Protein AF-0000000067926958 (afdb_homodimer)

Organism: Mesorhizobium plurifarium (NCBI:txid69974)

pLDDT: mean 95.82, std 4.29, range [75.5, 98.94]

Sequence (366 aa):
MAAKIILLNGVGSAGKSSIAKALQEMTAEPYLHVEMDAFLGMLPEALQENMPGFAYKTSWEDGKPSVTIEAGAVGRRAMQGMRHAIAAMARQGNNLVVDDVMLDGGMAQYLELLSDFAVFSVGVLAPLDVLEAREGARADRLPGLARWQFERVHKGVVYDLEVDTSALSPLECAERIQAKFHLMAAKIILLNGVGSAGKSSIAKALQEMTAEPYLHVEMDAFLGMLPEALQENMPGFAYKTSWEDGKPSVTIEAGAVGRRAMQGMRHAIAAMARQGNNLVVDDVMLDGGMAQYLELLSDFAVFSVGVLAPLDVLEAREGARADRLPGLARWQFERVHKGVVYDLEVDTSALSPLECAERIQAKFHL

Secondary structure (DSSP, 8-state):
-PPEEEEEE--TTSSHHHHHHHHHHH-SS-EEEEEHHHHHTTS-GGGSSSTTSEEEEEEEETTEEEEEEEE-HHHHHHHHHHHHHHHHHHHTT-EEEEEE---TTHHHHHHHHTTTSEEEEEEEE--HHHHHHHHHH-TTS-TTHHHHHHTTTTTT---SEEEETTTS-HHHHHHHHHHHHT-/-PPEEEEEE--TTSSHHHHHHHHHHH-SS-EE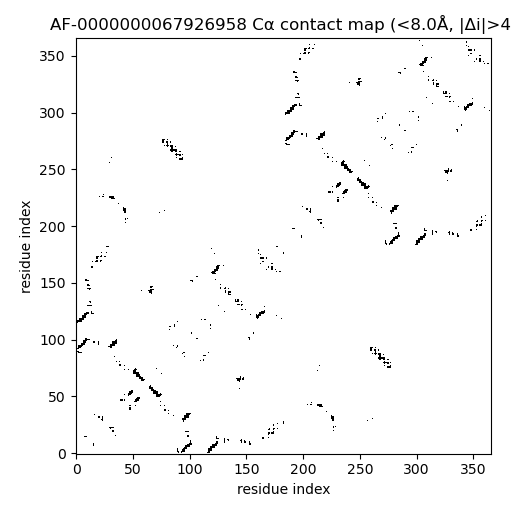EEEHHHHHTTS-GGGSSSTTSEEEEEEEETTEEEEEEEE-HHHHHHHHHHHHHHHHHHHTT-EEEEEE---TTHHHHHHHHTTTSEEEEEEEE--HHHHHHHHHH-TTS-TTHHHHHHTTTTTT---SEEEETTTS-HHHHHHHHHHHHT-

Solvent-accessible surface area (backbone atoms only — not comparable to full-atom values): 18984 Å² total; per-residue (Å²): 131,73,25,44,35,37,40,34,34,31,40,65,64,32,48,53,68,53,24,46,53,37,36,33,69,66,37,85,64,74,30,35,48,44,49,48,65,63,60,58,63,18,42,35,75,76,28,61,61,23,75,48,15,24,30,70,47,79,43,72,56,96,92,34,57,30,26,46,78,45,68,26,70,56,31,48,38,51,52,51,12,48,56,39,17,52,46,32,21,29,74,54,59,40,25,34,34,35,36,41,72,40,52,94,61,38,64,60,52,49,52,63,72,41,60,86,39,53,70,45,43,32,37,38,34,56,57,67,71,57,25,49,53,47,34,68,73,37,88,88,49,67,78,22,35,36,65,50,34,60,74,46,45,61,61,92,61,85,56,81,41,74,40,49,50,77,81,33,52,41,58,54,44,25,50,52,50,33,64,74,67,70,93,132,72,26,44,36,36,40,36,35,31,40,66,62,32,48,52,69,53,23,46,53,38,37,35,70,67,38,84,64,75,30,33,49,47,50,48,66,62,59,59,62,17,44,35,75,77,28,61,62,22,76,48,15,25,30,68,48,80,42,73,55,97,90,34,58,29,26,47,77,45,68,25,70,56,32,46,38,50,53,50,12,48,56,39,17,51,46,34,20,28,74,55,59,41,24,34,33,34,35,41,75,40,53,93,60,37,65,61,54,48,52,62,71,39,62,85,38,51,69,44,41,32,37,37,34,57,56,68,70,58,26,48,53,46,34,65,74,38,89,88,50,68,76,20,35,37,65,48,34,60,73,46,46,60,61,93,61,84,57,80,41,76,40,49,50,77,80,33,52,41,58,54,44,24,50,51,49,32,64,74,66,69,93

InterPro domains:
  IPR012853 Chloramphenicol phosphotransferase-like [PF07931] (3-180)
  IPR012853 Chloramphenicol phosphotransferase-like [PIRSF007531] (2-182)
  IPR027417 P-loop containing nucleoside triphosphate hydrolase [G3DSA:3.40.50.300] (1-181)
  IPR027417 P-loop containing nucleoside triphosphate hydrolase [SSF52540] (4-180)

Foldseek 3Di:
DFAEEEEEEEFPLLCLVVLQVLLCVPDPDHAAEAEPVVLLVVDPPVQSDDPCAKHWDWDDDPNFIAIDIDHHPVNVVSVVVSLVVVQVVRVVPHHYYYYDQDFDCRVVVSCVNNVVHHYFYEYRDEDLVSSQVSQVVDPPHDRNRRVNSVVTRCPPDDGLYYDYCVVDPSNRVNVVVCVSVVD/DFAEEEEEEEFPLLCLVVLQVLLCVPDPDHAAEAEPVVLLVVDPPVQSDDPPAKHWDWDDDPNFIAIDIDHHPVNVVSVVVSLVVVQVVRVVPHHYYYYDQDFDCRVVVSCVNNVVHHYFYEYRDEDLVSSQVSQVVDPPHDRNRRVNSVVTRCPPDDGLYYDYCVVDPSNRVNVVVCVSVVD

Structure (mmCIF, N/CA/C/O backbone):
data_AF-0000000067926958-model_v1
#
loop_
_entity.id
_entity.type
_entity.pdbx_description
1 polymer 'Chloramphenicol phosphotransferase family protein'
#
loop_
_atom_site.group_PDB
_atom_site.id
_atom_site.type_symbol
_atom_site.label_atom_id
_atom_site.label_alt_id
_atom_site.label_comp_id
_atom_site.label_asym_id
_atom_site.label_entity_id
_atom_site.label_seq_id
_atom_site.pdbx_PDB_ins_code
_atom_site.Cartn_x
_atom_site.Cartn_y
_atom_site.Cartn_z
_atom_site.occupancy
_atom_site.B_iso_or_equiv
_atom_site.auth_seq_id
_atom_site.auth_comp_id
_atom_site.auth_asym_id
_atom_site.auth_atom_id
_atom_site.pdbx_PDB_model_num
ATOM 1 N N . MET A 1 1 ? 18.922 0.833 16.469 1 75.88 1 MET A N 1
ATOM 2 C CA . MET A 1 1 ? 18.047 1.922 16.891 1 75.88 1 MET A CA 1
ATOM 3 C C . MET A 1 1 ? 16.625 1.693 16.406 1 75.88 1 MET A C 1
ATOM 5 O O . MET A 1 1 ? 16.406 0.996 15.414 1 75.88 1 MET A O 1
ATOM 9 N N . ALA A 1 2 ? 15.633 2.172 17.219 1 90.31 2 ALA A N 1
ATOM 10 C CA . ALA A 1 2 ? 14.234 2.014 16.844 1 90.31 2 ALA A CA 1
ATOM 11 C C . ALA A 1 2 ? 13.906 2.807 15.586 1 90.31 2 ALA A C 1
ATOM 13 O O . ALA A 1 2 ? 14.477 3.877 15.352 1 90.31 2 ALA A O 1
ATOM 14 N N . ALA A 1 3 ? 13.047 2.336 14.734 1 96.69 3 ALA A N 1
ATOM 15 C CA . ALA A 1 3 ? 12.625 3.01 13.508 1 96.69 3 ALA A CA 1
ATOM 16 C C . ALA A 1 3 ? 12.062 4.395 13.805 1 96.69 3 ALA A C 1
ATOM 18 O O . ALA A 1 3 ? 11.484 4.621 14.875 1 96.69 3 ALA A O 1
ATOM 19 N N . LYS A 1 4 ? 12.297 5.309 12.992 1 98.19 4 LYS A N 1
ATOM 20 C CA . LYS A 1 4 ? 11.703 6.641 13.039 1 98.19 4 LYS A CA 1
ATOM 21 C C . LYS A 1 4 ? 10.469 6.723 12.141 1 98.19 4 LYS A C 1
ATOM 23 O O . LYS A 1 4 ? 10.477 6.223 11.016 1 98.19 4 LYS A O 1
ATOM 28 N N . ILE A 1 5 ? 9.398 7.34 12.672 1 98.81 5 ILE A N 1
ATOM 29 C CA . ILE A 1 5 ? 8.156 7.465 11.93 1 98.81 5 ILE A CA 1
ATOM 30 C C . ILE A 1 5 ? 7.73 8.93 11.883 1 98.81 5 ILE A C 1
ATOM 32 O O . ILE A 1 5 ? 7.551 9.562 12.922 1 98.81 5 ILE A O 1
ATOM 36 N N . ILE A 1 6 ? 7.633 9.461 10.695 1 98.88 6 ILE A N 1
ATOM 37 C CA . ILE A 1 6 ? 7.109 10.812 10.484 1 98.88 6 ILE A CA 1
ATOM 38 C C . ILE A 1 6 ? 5.648 10.734 10.039 1 98.88 6 ILE A C 1
ATOM 40 O O . ILE A 1 6 ? 5.336 10.141 9.008 1 98.88 6 ILE A O 1
ATOM 44 N N . LEU A 1 7 ? 4.766 11.281 10.82 1 98.88 7 LEU A N 1
ATOM 45 C CA . LEU A 1 7 ? 3.35 11.359 10.477 1 98.88 7 LEU A CA 1
ATOM 46 C C . LEU A 1 7 ? 3.01 12.711 9.867 1 98.88 7 LEU A C 1
ATOM 48 O O . LEU A 1 7 ? 3.119 13.742 10.539 1 98.88 7 LEU A O 1
ATOM 52 N N . LEU A 1 8 ? 2.699 12.742 8.609 1 98.94 8 LEU A N 1
ATOM 53 C CA . LEU A 1 8 ? 2.195 13.938 7.941 1 98.94 8 LEU A CA 1
ATOM 54 C C . LEU A 1 8 ? 0.671 13.953 7.934 1 98.94 8 LEU A C 1
ATOM 56 O O . LEU A 1 8 ? 0.041 13.109 7.289 1 98.94 8 LEU A O 1
ATOM 60 N N . ASN A 1 9 ? 0.089 14.859 8.672 1 98.88 9 ASN A N 1
ATOM 61 C CA . ASN A 1 9 ? -1.36 15.016 8.727 1 98.88 9 ASN A CA 1
ATOM 62 C C . ASN A 1 9 ? -1.809 16.312 8.062 1 98.88 9 ASN A C 1
ATOM 64 O O . ASN A 1 9 ? -1.221 17.375 8.305 1 98.88 9 ASN A O 1
ATOM 68 N N . GLY A 1 10 ? -2.762 16.234 7.242 1 98.56 10 GLY A N 1
ATOM 69 C CA . GLY A 1 10 ? -3.295 17.406 6.566 1 98.56 10 GLY A CA 1
ATOM 70 C C . GLY A 1 10 ? -4.43 17.078 5.613 1 98.56 10 GLY A C 1
ATOM 71 O O . GLY A 1 10 ? -4.629 15.914 5.25 1 98.56 10 GLY A O 1
ATOM 72 N N . VAL A 1 11 ? -5.129 18.141 5.188 1 97.25 11 VAL A N 1
ATOM 73 C CA . VAL A 1 11 ? -6.246 18.047 4.25 1 97.25 11 VAL A CA 1
ATOM 74 C C . VAL A 1 11 ? -5.758 17.5 2.912 1 97.25 11 VAL A C 1
ATOM 76 O O . VAL A 1 11 ? -4.578 17.625 2.576 1 97.25 11 VAL A O 1
ATOM 79 N N . GLY A 1 12 ? -6.723 16.766 2.225 1 96.25 12 GLY A N 1
ATOM 80 C CA . GLY A 1 12 ? -6.402 16.391 0.854 1 96.25 12 GLY A CA 1
ATOM 81 C C . GLY A 1 12 ? -5.891 17.562 0.031 1 96.25 12 GLY A C 1
ATOM 82 O O . GLY A 1 12 ? -6.422 18.672 0.123 1 96.25 12 GLY A O 1
ATOM 83 N N . SER A 1 13 ? -4.777 17.297 -0.741 1 96.56 13 SER A N 1
ATOM 84 C CA . SER A 1 13 ? -4.176 18.297 -1.629 1 96.56 13 SER A CA 1
ATOM 85 C C . SER A 1 13 ? -3.312 19.281 -0.852 1 96.56 13 SER A C 1
ATOM 87 O O . SER A 1 13 ? -2.889 20.297 -1.394 1 96.56 13 SER A O 1
ATOM 89 N N . ALA A 1 14 ? -2.959 19 0.403 1 98.19 14 ALA A N 1
ATOM 90 C CA . ALA A 1 14 ? -2.18 19.906 1.24 1 98.19 14 ALA A CA 1
ATOM 91 C C . ALA A 1 14 ? -0.693 19.828 0.907 1 98.19 14 ALA A C 1
ATOM 93 O O . ALA A 1 14 ? 0.097 20.656 1.345 1 98.19 14 ALA A O 1
ATOM 94 N N . GLY A 1 15 ? -0.271 18.812 0.156 1 98.12 15 GLY A N 1
ATOM 95 C CA . GLY A 1 15 ? 1.124 18.703 -0.241 1 98.12 15 GLY A CA 1
ATOM 96 C C . GLY A 1 15 ? 1.875 17.625 0.52 1 98.12 15 GLY A C 1
ATOM 97 O O . GLY A 1 15 ? 3.105 17.562 0.473 1 98.12 15 GLY A O 1
ATOM 98 N N . LYS A 1 16 ? 1.219 16.75 1.218 1 98.69 16 LYS A N 1
ATOM 99 C CA . LYS A 1 16 ? 1.836 15.711 2.039 1 98.69 16 LYS A CA 1
ATOM 100 C C . LYS A 1 16 ? 2.711 14.789 1.193 1 98.69 16 LYS A C 1
ATOM 102 O O . LYS A 1 16 ? 3.861 14.523 1.544 1 98.69 16 LYS A O 1
ATOM 107 N N . SER A 1 17 ? 2.158 14.328 0.061 1 98.06 17 SER A N 1
ATOM 108 C CA . SER A 1 17 ? 2.9 13.398 -0.788 1 98.06 17 SER A CA 1
ATOM 109 C C . SER A 1 17 ? 4.164 14.047 -1.343 1 98.06 17 SER A C 1
ATOM 111 O O . SER A 1 17 ? 5.211 13.406 -1.424 1 98.06 17 SER A O 1
ATOM 113 N N . SER A 1 18 ? 4.062 15.336 -1.722 1 98.38 18 SER A N 1
ATOM 114 C CA . SER A 1 18 ? 5.227 16.047 -2.234 1 98.38 18 SER A CA 1
ATOM 115 C C . SER A 1 18 ? 6.301 16.203 -1.163 1 98.38 18 SER A C 1
ATOM 117 O O . SER A 1 18 ? 7.492 16.047 -1.443 1 98.38 18 SER A O 1
ATOM 119 N N . ILE A 1 19 ? 5.871 16.5 0.05 1 98.88 19 ILE A N 1
ATOM 120 C CA . ILE A 1 19 ? 6.812 16.609 1.158 1 98.88 19 ILE A CA 1
ATOM 121 C C . ILE A 1 19 ? 7.473 15.266 1.423 1 98.88 19 ILE A C 1
ATOM 123 O O . ILE A 1 19 ? 8.688 15.188 1.63 1 98.88 19 ILE A O 1
ATOM 127 N N . ALA A 1 20 ? 6.684 14.188 1.459 1 98.88 20 ALA A N 1
ATOM 128 C CA . ALA A 1 20 ? 7.207 12.844 1.692 1 98.88 20 ALA A CA 1
ATOM 129 C C . ALA A 1 20 ? 8.289 12.492 0.673 1 98.88 20 ALA A C 1
ATOM 131 O O . ALA A 1 20 ? 9.352 11.977 1.034 1 98.88 20 ALA A O 1
ATOM 132 N N . LYS A 1 21 ? 8.047 12.789 -0.578 1 98.44 21 LYS A N 1
ATOM 133 C CA . LYS A 1 21 ? 9.016 12.5 -1.635 1 98.44 21 LYS A CA 1
ATOM 134 C C . LYS A 1 21 ? 10.289 13.32 -1.446 1 98.44 21 LYS A C 1
ATOM 136 O O . LYS A 1 21 ? 11.398 12.805 -1.636 1 98.44 21 LYS A O 1
ATOM 141 N N . ALA A 1 22 ? 10.094 14.609 -1.116 1 98.69 22 ALA A N 1
ATOM 142 C CA . ALA A 1 22 ? 11.258 15.453 -0.851 1 98.69 22 ALA A CA 1
ATOM 143 C C . ALA A 1 22 ? 12.086 14.898 0.304 1 98.69 22 ALA A C 1
ATOM 145 O O . ALA A 1 22 ? 13.312 14.875 0.241 1 98.69 22 ALA A O 1
ATOM 146 N N . LEU A 1 23 ? 11.438 14.445 1.383 1 98.69 23 LEU A N 1
ATOM 147 C CA . LEU A 1 23 ? 12.133 13.844 2.518 1 98.69 23 LEU A CA 1
ATOM 148 C C . LEU A 1 23 ? 12.914 12.609 2.088 1 98.69 23 LEU A C 1
ATOM 150 O O . LEU A 1 23 ? 14.055 12.422 2.502 1 98.69 23 LEU A O 1
ATOM 154 N N . GLN A 1 24 ? 12.266 11.766 1.27 1 98.25 24 GLN A N 1
ATOM 155 C CA . GLN A 1 24 ? 12.922 10.562 0.778 1 98.25 24 GLN A CA 1
ATOM 156 C C . GLN A 1 24 ? 14.219 10.906 0.042 1 98.25 24 GLN A C 1
ATOM 158 O O . GLN A 1 24 ? 15.188 10.156 0.102 1 98.25 24 GLN A O 1
ATOM 163 N N . GLU A 1 25 ? 14.211 12.016 -0.618 1 96.81 25 GLU A N 1
ATOM 164 C CA . GLU A 1 25 ? 15.359 12.414 -1.424 1 96.81 25 GLU A CA 1
ATOM 165 C C . GLU A 1 25 ? 16.469 13.008 -0.553 1 96.81 25 GLU A C 1
ATOM 167 O O . GLU A 1 25 ? 17.656 12.875 -0.865 1 96.81 25 GLU A O 1
ATOM 172 N N . MET A 1 26 ? 16.078 13.594 0.481 1 95.56 26 MET A N 1
ATOM 173 C CA . MET A 1 26 ? 17.062 14.422 1.179 1 95.56 26 MET A CA 1
ATOM 174 C C . MET A 1 26 ? 17.609 13.695 2.402 1 95.56 26 MET A C 1
ATOM 176 O O . MET A 1 26 ? 18.688 14.031 2.891 1 95.56 26 MET A O 1
ATOM 180 N N . THR A 1 27 ? 16.922 12.789 2.969 1 94.5 27 THR A N 1
ATOM 181 C CA . THR A 1 27 ? 17.359 12.141 4.199 1 94.5 27 THR A CA 1
ATOM 182 C C . THR A 1 27 ? 18.5 11.156 3.922 1 94.5 27 THR A C 1
ATOM 184 O O . THR A 1 27 ? 18.531 10.516 2.865 1 94.5 27 THR A O 1
ATOM 187 N N . ALA A 1 28 ? 19.375 11.023 4.879 1 91.44 28 ALA A N 1
ATOM 188 C CA . ALA A 1 28 ? 20.516 10.125 4.734 1 91.44 28 ALA A CA 1
ATOM 189 C C . ALA A 1 28 ? 20.062 8.664 4.77 1 91.44 28 ALA A C 1
ATOM 191 O O . ALA A 1 28 ? 20.547 7.84 3.996 1 91.44 28 ALA A O 1
ATOM 192 N N . GLU A 1 29 ? 19.203 8.375 5.695 1 96.12 29 GLU A N 1
ATOM 193 C CA . GLU A 1 29 ? 18.641 7.031 5.77 1 96.12 29 GLU A CA 1
ATOM 194 C C . GLU A 1 29 ? 17.359 6.938 4.938 1 96.12 29 GLU A C 1
ATOM 196 O O . GLU A 1 29 ? 16.609 7.914 4.812 1 96.12 29 GLU A O 1
ATOM 201 N N . PRO A 1 30 ? 17.078 5.75 4.41 1 97.56 30 PRO A N 1
ATOM 202 C CA . PRO A 1 30 ? 15.875 5.602 3.592 1 97.56 30 PRO A CA 1
ATOM 203 C C . PRO A 1 30 ? 14.602 5.594 4.426 1 97.56 30 PRO A C 1
ATOM 205 O O . PRO A 1 30 ? 14.578 5.031 5.527 1 97.56 30 PRO A O 1
ATOM 208 N N . TYR A 1 31 ? 13.609 6.234 3.947 1 98.69 31 TYR A N 1
ATOM 209 C CA . TYR A 1 31 ? 12.25 6.199 4.48 1 98.69 31 TYR A CA 1
ATOM 210 C C . TYR A 1 31 ? 11.273 5.617 3.465 1 98.69 31 TYR A C 1
ATOM 212 O O . TYR A 1 31 ? 11.297 5.988 2.289 1 98.69 31 TYR A O 1
ATOM 220 N N . LEU A 1 32 ? 10.461 4.617 3.889 1 98.88 32 LEU A N 1
ATOM 221 C CA . LEU A 1 32 ? 9.344 4.199 3.051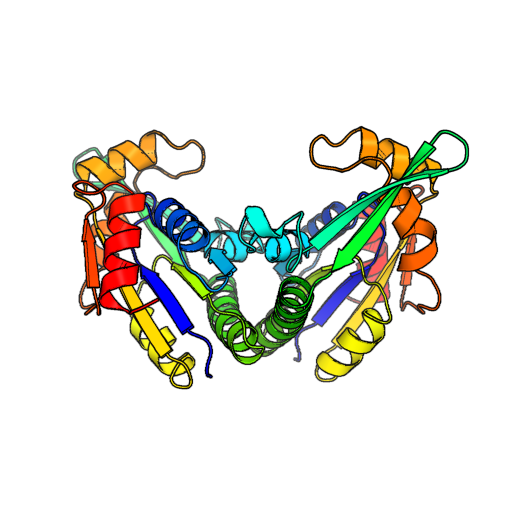 1 98.88 32 LEU A CA 1
ATOM 222 C C . LEU A 1 32 ? 8.195 5.199 3.141 1 98.88 32 LEU A C 1
ATOM 224 O O . LEU A 1 32 ? 7.867 5.68 4.23 1 98.88 32 LEU A O 1
ATOM 228 N N . HIS A 1 33 ? 7.656 5.582 2.002 1 98.88 33 HIS A N 1
ATOM 229 C CA . HIS A 1 33 ? 6.488 6.457 1.956 1 98.88 33 HIS A CA 1
ATOM 230 C C . HIS A 1 33 ? 5.195 5.652 1.988 1 98.88 33 HIS A C 1
ATOM 232 O O . HIS A 1 33 ? 4.863 4.965 1.02 1 98.88 33 HIS A O 1
ATOM 238 N N . VAL A 1 34 ? 4.465 5.715 3.076 1 98.88 34 VAL A N 1
ATOM 239 C CA . VAL A 1 34 ? 3.188 5.027 3.242 1 98.88 34 VAL A CA 1
ATOM 240 C C . VAL A 1 34 ? 2.039 6.012 3.035 1 98.88 34 VAL A C 1
ATOM 242 O O . VAL A 1 34 ? 1.868 6.949 3.818 1 98.88 34 VAL A O 1
ATOM 245 N N . GLU A 1 35 ? 1.276 5.773 2.006 1 98.25 35 GLU A N 1
ATOM 246 C CA . GLU A 1 35 ? 0.161 6.652 1.668 1 98.25 35 GLU A CA 1
ATOM 247 C C . GLU A 1 35 ? -1.168 6.059 2.121 1 98.25 35 GLU A C 1
ATOM 249 O O . GLU A 1 35 ? -1.501 4.926 1.765 1 98.25 35 GLU A O 1
ATOM 254 N N . MET A 1 36 ? -1.937 6.816 2.85 1 97.38 36 MET A N 1
ATOM 255 C CA . MET A 1 36 ? -3.279 6.383 3.225 1 97.38 36 MET A CA 1
ATOM 256 C C . MET A 1 36 ? -4.074 5.945 1.997 1 97.38 36 MET A C 1
ATOM 258 O O . MET A 1 36 ? -4.762 4.926 2.029 1 97.38 36 MET A O 1
ATOM 262 N N . ASP A 1 37 ? -3.943 6.66 0.876 1 95.06 37 ASP A N 1
ATOM 263 C CA . ASP A 1 37 ? -4.711 6.391 -0.337 1 95.06 37 ASP A CA 1
ATOM 264 C C . ASP A 1 37 ? -4.387 5.004 -0.892 1 95.06 37 ASP A C 1
ATOM 266 O O . ASP A 1 37 ? -5.242 4.359 -1.498 1 95.06 37 ASP A O 1
ATOM 270 N N . ALA A 1 38 ? -3.141 4.574 -0.703 1 96.69 38 ALA A N 1
ATOM 271 C CA . ALA A 1 38 ? -2.773 3.232 -1.153 1 96.69 38 ALA A CA 1
ATOM 272 C C . ALA A 1 38 ? -3.57 2.166 -0.408 1 96.69 38 ALA A C 1
ATOM 274 O O . ALA A 1 38 ? -3.951 1.147 -0.989 1 96.69 38 ALA A O 1
ATOM 275 N N . PHE A 1 39 ? -3.82 2.367 0.871 1 97.69 39 PHE A N 1
ATOM 276 C CA . PHE A 1 39 ? -4.574 1.4 1.661 1 97.69 39 PHE A CA 1
ATOM 277 C C . PHE A 1 39 ? -6.062 1.49 1.352 1 97.69 39 PHE A C 1
ATOM 279 O O . PHE A 1 39 ? -6.758 0.473 1.318 1 97.69 39 PHE A O 1
ATOM 286 N N . LEU A 1 40 ? -6.57 2.725 1.121 1 96 40 LEU A N 1
ATOM 287 C CA . LEU A 1 40 ? -7.945 2.863 0.654 1 96 40 LEU A CA 1
ATOM 288 C C . LEU A 1 40 ? -8.148 2.123 -0.663 1 96 40 LEU A C 1
ATOM 290 O O . LEU A 1 40 ? -9.195 1.506 -0.877 1 96 40 LEU A O 1
ATOM 294 N N . GLY A 1 41 ? -7.125 2.184 -1.449 1 96.44 41 GLY A N 1
ATOM 295 C CA . GLY A 1 41 ? -7.188 1.55 -2.758 1 96.44 41 GLY A CA 1
ATOM 296 C C . GLY A 1 41 ? -7.258 0.036 -2.684 1 96.44 41 GLY A C 1
ATOM 297 O O . GLY A 1 41 ? -7.574 -0.624 -3.676 1 96.44 41 GLY A O 1
ATOM 298 N N . MET A 1 42 ? -6.988 -0.524 -1.527 1 98.56 42 MET A N 1
ATOM 299 C CA . MET A 1 42 ? -7.035 -1.976 -1.372 1 98.56 42 MET A CA 1
ATOM 300 C C . MET A 1 42 ? -8.477 -2.467 -1.304 1 98.56 42 MET A C 1
ATOM 302 O O . MET A 1 42 ? -8.742 -3.654 -1.497 1 98.56 42 MET A O 1
ATOM 306 N N . LEU A 1 43 ? -9.422 -1.593 -0.962 1 98.38 43 LEU A N 1
ATOM 307 C CA . LEU A 1 43 ? -10.828 -1.965 -0.841 1 98.38 43 LEU A CA 1
ATOM 308 C C . LEU A 1 43 ? -11.414 -2.328 -2.201 1 98.38 43 LEU A C 1
ATOM 310 O O . LEU A 1 43 ? -11.023 -1.754 -3.223 1 98.38 43 LEU A O 1
ATOM 314 N N . PRO A 1 44 ? -12.375 -3.312 -2.166 1 98.06 44 PRO A N 1
ATOM 315 C CA . PRO A 1 44 ? -13.141 -3.484 -3.4 1 98.06 44 PRO A CA 1
ATOM 316 C C . PRO A 1 44 ? -13.727 -2.172 -3.922 1 98.06 44 PRO A C 1
ATOM 318 O O . PRO A 1 44 ? -14.133 -1.318 -3.133 1 98.06 44 PRO A O 1
ATOM 321 N N . GLU A 1 45 ? -13.734 -2.08 -5.227 1 96 45 GLU A N 1
ATOM 322 C CA . GLU A 1 45 ? -14.227 -0.862 -5.867 1 96 45 GLU A CA 1
ATOM 323 C C . GLU A 1 45 ? -15.594 -0.472 -5.332 1 96 45 GLU A C 1
ATOM 325 O O . GLU A 1 45 ? -15.844 0.7 -5.043 1 96 45 GLU A O 1
ATOM 330 N N . ALA A 1 46 ? -16.469 -1.412 -5.117 1 95.12 46 ALA A N 1
ATOM 331 C CA . ALA A 1 46 ? -17.844 -1.17 -4.688 1 95.12 46 ALA A CA 1
ATOM 332 C C . ALA A 1 46 ? -17.875 -0.558 -3.289 1 95.12 46 ALA A C 1
ATOM 334 O O . ALA A 1 46 ? -18.859 0.068 -2.902 1 95.12 46 ALA A O 1
ATOM 335 N N . LEU A 1 47 ? -16.781 -0.707 -2.562 1 97 47 LEU A N 1
ATOM 336 C CA . LEU A 1 47 ? -16.781 -0.271 -1.172 1 97 47 LEU A CA 1
ATOM 337 C C . LEU A 1 47 ? -16.016 1.042 -1.019 1 97 47 LEU A C 1
ATOM 339 O O . LEU A 1 47 ? -15.93 1.589 0.083 1 97 47 LEU A O 1
ATOM 343 N N . GLN A 1 48 ? -15.531 1.554 -2.121 1 93.31 48 GLN A N 1
ATOM 344 C CA . GLN A 1 48 ? -14.781 2.805 -2.072 1 93.31 48 GLN A CA 1
ATOM 345 C C . GLN A 1 48 ? -15.719 3.998 -1.89 1 93.31 48 GLN A C 1
ATOM 347 O O . GLN A 1 48 ? -15.312 5.031 -1.347 1 93.31 48 GLN A O 1
ATOM 352 N N . GLU A 1 49 ? -16.969 3.781 -2.258 1 91.69 49 GLU A N 1
ATOM 353 C CA . GLU A 1 49 ? -17.859 4.934 -2.242 1 91.69 49 GLU A CA 1
ATOM 354 C C . GLU A 1 49 ? -19.219 4.57 -1.66 1 91.69 49 GLU A C 1
ATOM 356 O O . GLU A 1 49 ? -20.188 5.309 -1.825 1 91.69 49 GLU A O 1
ATOM 361 N N . ASN A 1 50 ? -19.219 3.369 -1.054 1 93.44 50 ASN A N 1
ATOM 362 C CA . ASN A 1 50 ? -20.469 2.887 -0.48 1 93.44 50 ASN A CA 1
ATOM 363 C C . ASN A 1 50 ? -20.234 2.129 0.824 1 93.44 50 ASN A C 1
ATOM 365 O O . ASN A 1 50 ? -19.156 1.593 1.047 1 93.44 50 ASN A O 1
ATOM 369 N N . MET A 1 51 ? -21.234 2.205 1.661 1 95 51 MET A N 1
ATOM 370 C CA . MET A 1 51 ? -21.203 1.412 2.887 1 95 51 MET A CA 1
ATOM 371 C C . MET A 1 51 ? -21.188 -0.079 2.572 1 95 51 MET A C 1
ATOM 373 O O . MET A 1 51 ? -21.797 -0.519 1.596 1 95 51 MET A O 1
ATOM 377 N N . PRO A 1 52 ? -20.484 -0.908 3.271 1 97.31 52 PRO A N 1
ATOM 378 C CA . PRO A 1 52 ? -19.891 -0.592 4.57 1 97.31 52 PRO A CA 1
ATOM 379 C C . PRO A 1 52 ? -18.453 -0.083 4.457 1 97.31 52 PRO A C 1
ATOM 381 O O . PRO A 1 52 ? -17.734 -0.007 5.457 1 97.31 52 PRO A O 1
ATOM 384 N N . GLY A 1 53 ? -17.938 0.235 3.242 1 97.44 53 GLY A N 1
ATOM 385 C CA . GLY A 1 53 ? -16.641 0.869 3.059 1 97.44 53 GLY A CA 1
ATOM 386 C C . GLY A 1 53 ? -16.656 2.348 3.4 1 97.44 53 GLY A C 1
ATOM 387 O O . GLY A 1 53 ? -16.781 2.719 4.57 1 97.44 53 GLY A O 1
ATOM 388 N N . PHE A 1 54 ? -16.594 3.211 2.453 1 95.94 54 PHE A N 1
ATOM 389 C CA . PHE A 1 54 ? -16.656 4.656 2.643 1 95.94 54 PHE A CA 1
ATOM 390 C C . PHE A 1 54 ? -17.828 5.258 1.864 1 95.94 54 PHE A C 1
ATOM 392 O O . PHE A 1 54 ? -18.062 4.879 0.717 1 95.94 54 PHE A O 1
ATOM 399 N N . ALA A 1 55 ? -18.516 6.121 2.514 1 95.06 55 ALA A N 1
ATOM 400 C CA . ALA A 1 55 ? -19.625 6.824 1.862 1 95.06 55 ALA A CA 1
ATOM 401 C C . ALA A 1 55 ? -19.375 8.328 1.827 1 95.06 55 ALA A C 1
ATOM 403 O O . ALA A 1 55 ? -18.828 8.891 2.781 1 95.06 55 ALA A O 1
ATOM 404 N N . TYR A 1 56 ? -19.703 8.867 0.682 1 92.12 56 TYR A N 1
ATOM 405 C CA . TYR A 1 56 ? -19.547 10.297 0.46 1 92.12 56 TYR A CA 1
ATOM 406 C C . TYR A 1 56 ? -20.906 10.969 0.248 1 92.12 56 TYR A C 1
ATOM 408 O O . TYR A 1 56 ? -21.766 10.438 -0.456 1 92.12 56 TYR A O 1
ATOM 416 N N . LYS A 1 57 ? -21.188 12 0.935 1 91.94 57 LYS A N 1
ATOM 417 C CA . LYS A 1 57 ? -22.406 12.797 0.761 1 91.94 57 LYS A CA 1
ATOM 418 C C . LYS A 1 57 ? -22.062 14.242 0.415 1 91.94 57 LYS A C 1
ATOM 420 O O . LYS A 1 57 ? -21.328 14.906 1.143 1 91.94 57 LYS A O 1
ATOM 425 N N . THR A 1 58 ? -22.562 14.594 -0.752 1 90.38 58 THR A N 1
ATOM 426 C CA . THR A 1 58 ? -22.328 15.961 -1.192 1 90.38 58 THR A CA 1
ATOM 427 C C . THR A 1 58 ? -23.438 16.891 -0.693 1 90.38 58 THR A C 1
ATOM 429 O O . THR A 1 58 ? -24.625 16.547 -0.787 1 90.38 58 THR A O 1
ATOM 432 N N . SER A 1 59 ? -23.078 17.891 -0.111 1 89.12 59 SER A N 1
ATOM 433 C CA . SER A 1 59 ? -23.969 18.984 0.262 1 89.12 59 SER A CA 1
ATOM 434 C C . SER A 1 59 ? -23.438 20.312 -0.243 1 89.12 59 SER A C 1
ATOM 436 O O . SER A 1 59 ? -22.359 20.375 -0.838 1 89.12 59 SER A O 1
ATOM 438 N N . TRP A 1 60 ? -24.312 21.266 -0.242 1 86.56 60 TRP A N 1
ATOM 439 C CA . TRP A 1 60 ? -23.922 22.594 -0.705 1 86.56 60 TRP A CA 1
ATOM 440 C C . TRP A 1 60 ? -23.984 23.609 0.432 1 86.56 60 TRP A C 1
ATOM 442 O O . TRP A 1 60 ? -24.938 23.609 1.213 1 86.56 60 TRP A O 1
ATOM 452 N N . GLU A 1 61 ? -22.922 24.203 0.683 1 77.69 61 GLU A N 1
ATOM 453 C CA . GLU A 1 61 ? -22.812 25.281 1.665 1 77.69 61 GLU A CA 1
ATOM 454 C C . GLU A 1 61 ? -22.281 26.562 1.026 1 77.69 61 GLU A C 1
ATOM 456 O O . GLU A 1 61 ? -21.188 26.578 0.465 1 77.69 61 GLU A O 1
ATOM 461 N N . ASP A 1 62 ? -23.094 27.703 1.153 1 80.62 62 ASP A N 1
ATOM 462 C CA . ASP A 1 62 ? -22.734 29 0.611 1 80.62 62 ASP A CA 1
ATOM 463 C C . ASP A 1 62 ? -22.406 28.906 -0.876 1 80.62 62 ASP A C 1
ATOM 465 O O . ASP A 1 62 ? -21.391 29.438 -1.327 1 80.62 62 ASP A O 1
ATOM 469 N N . GLY A 1 63 ? -23.078 28.094 -1.655 1 81.94 63 GLY A N 1
ATOM 470 C CA . GLY A 1 63 ? -22.953 27.969 -3.1 1 81.94 63 GLY A CA 1
ATOM 471 C C . GLY A 1 63 ? -21.812 27.078 -3.529 1 81.94 63 GLY A C 1
ATOM 472 O O . GLY A 1 63 ? -21.531 26.953 -4.723 1 81.94 63 GLY A O 1
ATOM 473 N N . LYS A 1 64 ? -21.125 26.562 -2.525 1 85.19 64 LYS A N 1
ATOM 474 C CA . LYS A 1 64 ? -20.031 25.672 -2.84 1 85.19 64 LYS A CA 1
ATOM 475 C C . LYS A 1 64 ? -20.297 24.25 -2.328 1 85.19 64 LYS A C 1
ATOM 477 O O . LYS A 1 64 ? -21 24.078 -1.326 1 85.19 64 LYS A O 1
ATOM 482 N N . PRO A 1 65 ? -19.766 23.297 -3.061 1 87.75 65 PRO A N 1
ATOM 483 C CA . PRO A 1 65 ? -19.984 21.938 -2.598 1 87.75 65 PRO A CA 1
ATOM 484 C C . PRO A 1 65 ? -19.156 21.594 -1.358 1 87.75 65 PRO A C 1
ATOM 486 O O . PRO A 1 65 ? -18.031 22.094 -1.204 1 87.75 65 PRO A O 1
ATOM 489 N N . SER A 1 66 ? -19.734 20.875 -0.481 1 88.25 66 SER A N 1
ATOM 490 C CA . SER A 1 66 ? -19.094 20.234 0.666 1 88.25 66 SER A CA 1
ATOM 491 C C . SER A 1 66 ? -19.391 18.75 0.72 1 88.25 66 SER A C 1
ATOM 493 O O . SER A 1 66 ? -20.547 18.344 0.686 1 88.25 66 SER A O 1
ATOM 495 N N . VAL A 1 67 ? -18.312 17.969 0.771 1 91.25 67 VAL A N 1
ATOM 496 C CA . VAL A 1 67 ? -18.5 16.516 0.712 1 91.25 67 VAL A CA 1
ATOM 497 C C . VAL A 1 67 ? -18.078 15.891 2.037 1 91.25 67 VAL A C 1
ATOM 499 O O . VAL A 1 67 ? -16.938 16.016 2.451 1 91.25 67 VAL A O 1
ATOM 502 N N . THR A 1 68 ? -18.984 15.297 2.678 1 91.62 68 THR A N 1
ATOM 503 C CA . THR A 1 68 ? -18.703 14.57 3.908 1 91.62 68 THR A CA 1
ATOM 504 C C . THR A 1 68 ? -18.344 13.117 3.607 1 91.62 68 THR A C 1
ATOM 506 O O . THR A 1 68 ? -18.891 12.508 2.691 1 91.62 68 THR A O 1
ATOM 509 N N . ILE A 1 69 ? -17.406 12.625 4.387 1 92.19 69 ILE A N 1
ATOM 510 C CA . ILE A 1 69 ? -17.031 11.219 4.262 1 92.19 69 ILE A CA 1
ATOM 511 C C . ILE A 1 69 ? -17.406 10.469 5.535 1 92.19 69 ILE A C 1
ATOM 513 O O . ILE A 1 69 ? -17.156 10.953 6.645 1 92.19 69 ILE A O 1
ATOM 517 N N . GLU A 1 70 ? -18 9.391 5.359 1 93.25 70 GLU A N 1
ATOM 518 C CA . GLU A 1 70 ? -18.312 8.484 6.461 1 93.25 70 GLU A CA 1
ATOM 519 C C . GLU A 1 70 ? -17.703 7.102 6.223 1 93.25 70 GLU A C 1
ATOM 521 O O . GLU A 1 70 ? -17.859 6.535 5.137 1 93.25 70 GLU A O 1
ATOM 526 N N . ALA A 1 71 ? -17.016 6.617 7.199 1 95.31 71 ALA A N 1
ATOM 527 C CA . ALA A 1 71 ? -16.453 5.27 7.125 1 95.31 71 ALA A CA 1
ATOM 528 C C . ALA A 1 71 ? -17.391 4.246 7.746 1 95.31 71 ALA A C 1
ATOM 530 O O . ALA A 1 71 ? -17.812 4.402 8.898 1 95.31 71 ALA A O 1
ATOM 531 N N . GLY A 1 72 ? -17.75 3.225 6.969 1 97.25 72 GLY A N 1
ATOM 532 C CA . GLY A 1 72 ? -18.469 2.084 7.523 1 97.25 72 GLY A CA 1
ATOM 533 C C . GLY A 1 72 ? -17.547 1.101 8.234 1 97.25 72 GLY A C 1
ATOM 534 O O . GLY A 1 72 ? -16.359 1.359 8.391 1 97.25 72 GLY A O 1
ATOM 535 N N . ALA A 1 73 ? -18.109 0.019 8.695 1 97.5 73 ALA A N 1
ATOM 536 C CA . ALA A 1 73 ? -17.391 -0.953 9.508 1 97.5 73 ALA A CA 1
ATOM 537 C C . ALA A 1 73 ? -16.188 -1.507 8.75 1 97.5 73 ALA A C 1
ATOM 539 O O . ALA A 1 73 ? -15.102 -1.661 9.312 1 97.5 73 ALA A O 1
ATOM 540 N N . VAL A 1 74 ? -16.344 -1.8 7.434 1 97.94 74 VAL A N 1
ATOM 541 C CA . VAL A 1 74 ? -15.258 -2.359 6.625 1 97.94 74 VAL A CA 1
ATOM 542 C C . VAL A 1 74 ? -14.18 -1.307 6.406 1 97.94 74 VAL A C 1
ATOM 544 O O . VAL A 1 74 ? -12.984 -1.609 6.484 1 97.94 74 VAL A O 1
ATOM 547 N N . GLY A 1 75 ? -14.625 -0.068 6.145 1 97.69 75 GLY A N 1
ATOM 548 C CA . GLY A 1 75 ? -13.68 1.026 6 1 97.69 75 GLY A CA 1
ATOM 549 C C . GLY A 1 75 ? -12.852 1.268 7.25 1 97.69 75 GLY A C 1
ATOM 550 O O . GLY A 1 75 ? -11.633 1.408 7.176 1 97.69 75 GLY A O 1
ATOM 551 N N . ARG A 1 76 ? -13.508 1.271 8.383 1 96.88 76 ARG A N 1
ATOM 552 C CA . ARG A 1 76 ? -12.82 1.486 9.648 1 96.88 76 ARG A CA 1
ATOM 553 C C . ARG A 1 76 ? -11.82 0.368 9.93 1 96.88 76 ARG A C 1
ATOM 555 O O . ARG A 1 76 ? -10.711 0.623 10.398 1 96.88 76 ARG A O 1
ATOM 562 N N . ARG A 1 77 ? -12.227 -0.791 9.656 1 97.69 77 ARG A N 1
ATOM 563 C CA . ARG A 1 77 ? -11.352 -1.941 9.852 1 97.69 77 ARG A CA 1
ATOM 564 C C . ARG A 1 77 ? -10.125 -1.859 8.945 1 97.69 77 ARG A C 1
ATOM 566 O O . ARG A 1 77 ? -9.016 -2.184 9.367 1 97.69 77 ARG A O 1
ATOM 573 N N . ALA A 1 78 ? -10.328 -1.453 7.707 1 98.12 78 ALA A N 1
ATOM 574 C CA . ALA A 1 78 ? -9.219 -1.285 6.77 1 98.12 78 ALA A CA 1
ATOM 575 C C . ALA A 1 78 ? -8.234 -0.235 7.27 1 98.12 78 ALA A C 1
ATOM 577 O O . ALA A 1 78 ? -7.016 -0.447 7.227 1 98.12 78 ALA A O 1
ATOM 578 N N . MET A 1 79 ? -8.766 0.869 7.824 1 97.19 79 MET A N 1
ATOM 579 C CA . MET A 1 79 ? -7.898 1.935 8.32 1 97.19 79 MET A CA 1
ATOM 580 C C . MET A 1 79 ? -7.168 1.496 9.586 1 97.19 79 MET A C 1
ATOM 582 O O . MET A 1 79 ? -6.008 1.857 9.797 1 97.19 79 MET A O 1
ATOM 586 N N . GLN A 1 80 ? -7.855 0.736 10.414 1 97.5 80 GLN A N 1
ATOM 587 C CA . GLN A 1 80 ? -7.172 0.14 11.555 1 97.5 80 GLN A CA 1
ATOM 588 C C . GLN A 1 80 ? -6.062 -0.803 11.102 1 97.5 80 GLN A C 1
ATOM 590 O O . GLN A 1 80 ? -4.977 -0.819 11.688 1 97.5 80 GLN A O 1
ATOM 595 N N . GLY A 1 81 ? -6.375 -1.584 10.078 1 98.56 81 GLY A N 1
ATOM 596 C CA . GLY A 1 81 ? -5.355 -2.426 9.469 1 98.56 81 GLY A CA 1
ATOM 597 C C . GLY A 1 81 ? -4.141 -1.648 9.008 1 98.56 81 GLY A C 1
ATOM 598 O O . GLY A 1 81 ? -3.004 -2.076 9.227 1 98.56 81 GLY A O 1
ATOM 599 N N . MET A 1 82 ? -4.367 -0.492 8.406 1 98.69 82 MET A N 1
ATOM 600 C CA . MET A 1 82 ? -3.268 0.352 7.949 1 98.69 82 MET A CA 1
ATOM 601 C C . MET A 1 82 ? -2.371 0.754 9.117 1 98.69 82 MET A C 1
ATOM 603 O O . MET A 1 82 ? -1.146 0.636 9.031 1 98.69 82 MET A O 1
ATOM 607 N N . ARG A 1 83 ? -2.967 1.202 10.188 1 98.44 83 ARG A N 1
ATOM 608 C CA . ARG A 1 83 ? -2.18 1.672 11.32 1 98.44 83 ARG A CA 1
ATOM 609 C C . ARG A 1 83 ? -1.342 0.542 11.914 1 98.44 83 ARG A C 1
ATOM 611 O O . ARG A 1 83 ? -0.171 0.738 12.242 1 98.44 83 ARG A O 1
ATOM 618 N N . HIS A 1 84 ? -1.927 -0.606 11.984 1 9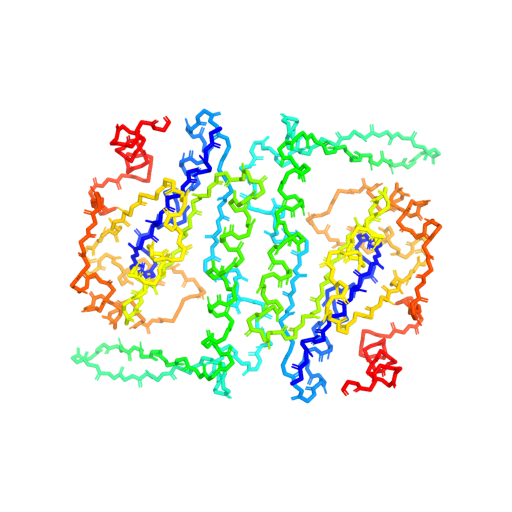8.81 84 HIS A N 1
ATOM 619 C CA . HIS A 1 84 ? -1.186 -1.749 12.508 1 98.81 84 HIS A CA 1
ATOM 620 C C . HIS A 1 84 ? -0.123 -2.215 11.523 1 98.81 84 HIS A C 1
ATOM 622 O O . HIS A 1 84 ? 0.939 -2.695 11.922 1 98.81 84 HIS A O 1
ATOM 628 N N . ALA A 1 85 ? -0.402 -2.119 10.219 1 98.88 85 ALA A N 1
ATOM 629 C CA . ALA A 1 85 ? 0.604 -2.414 9.203 1 98.88 85 ALA A CA 1
ATOM 630 C C . ALA A 1 85 ? 1.816 -1.499 9.352 1 98.88 85 ALA A C 1
ATOM 632 O O . ALA A 1 85 ? 2.959 -1.95 9.234 1 98.88 85 ALA A O 1
ATOM 633 N N . ILE A 1 86 ? 1.555 -0.219 9.602 1 98.88 86 ILE A N 1
ATOM 634 C CA . ILE A 1 86 ? 2.613 0.764 9.797 1 98.88 86 ILE A CA 1
ATOM 635 C C . ILE A 1 86 ? 3.496 0.346 10.969 1 98.88 86 ILE A C 1
ATOM 637 O O . ILE A 1 86 ? 4.723 0.331 10.859 1 98.88 86 ILE A O 1
ATOM 641 N N . ALA A 1 87 ? 2.875 -0.06 12.062 1 98.88 87 ALA A N 1
ATOM 642 C CA . ALA A 1 87 ? 3.627 -0.526 13.219 1 98.88 87 ALA A CA 1
ATOM 643 C C . ALA A 1 87 ? 4.445 -1.769 12.883 1 98.88 87 ALA A C 1
ATOM 645 O O . ALA A 1 87 ? 5.598 -1.894 13.305 1 98.88 87 ALA A O 1
ATOM 646 N N . ALA A 1 88 ? 3.859 -2.682 12.156 1 98.75 88 ALA A N 1
ATOM 647 C CA . ALA A 1 88 ? 4.535 -3.922 11.789 1 98.75 88 ALA A CA 1
ATOM 648 C C . ALA A 1 88 ? 5.75 -3.643 10.906 1 98.75 88 ALA A C 1
ATOM 650 O O . ALA A 1 88 ? 6.812 -4.242 11.086 1 98.75 88 ALA A O 1
ATOM 651 N N . MET A 1 89 ? 5.605 -2.725 9.961 1 98.81 89 MET A N 1
ATOM 652 C CA . MET A 1 89 ? 6.715 -2.346 9.086 1 98.81 89 MET A CA 1
ATOM 653 C C . MET A 1 89 ? 7.844 -1.71 9.891 1 98.81 89 MET A C 1
ATOM 655 O O . MET A 1 89 ? 9.016 -2.021 9.68 1 98.81 89 MET A O 1
ATOM 659 N N . ALA A 1 90 ? 7.469 -0.862 10.797 1 98.81 90 ALA A N 1
ATOM 660 C CA . ALA A 1 90 ? 8.469 -0.209 11.641 1 98.81 90 ALA A CA 1
ATOM 661 C C . ALA A 1 90 ? 9.211 -1.229 12.5 1 98.81 90 ALA A C 1
ATOM 663 O O . ALA A 1 90 ? 10.422 -1.111 12.711 1 98.81 90 ALA A O 1
ATOM 664 N N . ARG A 1 91 ? 8.523 -2.236 13.008 1 98.38 91 ARG A N 1
ATOM 665 C CA . ARG A 1 91 ? 9.125 -3.266 13.852 1 98.38 91 ARG A CA 1
ATOM 666 C C . ARG A 1 91 ? 10.164 -4.066 13.078 1 98.38 91 ARG A C 1
ATOM 668 O O . ARG A 1 91 ? 11.047 -4.688 13.672 1 98.38 91 ARG A O 1
ATOM 675 N N . GLN A 1 92 ? 10.016 -4.082 11.766 1 98.12 92 GLN A N 1
ATOM 676 C CA . GLN A 1 92 ? 11 -4.773 10.938 1 98.12 92 GLN A CA 1
ATOM 677 C C . GLN A 1 92 ? 12.18 -3.865 10.617 1 98.12 92 GLN A C 1
ATOM 679 O O . GLN A 1 92 ? 13.039 -4.219 9.812 1 98.12 92 GLN A O 1
ATOM 684 N N . GLY A 1 93 ? 12.164 -2.625 11.133 1 98 93 GLY A N 1
ATOM 685 C CA . GLY A 1 93 ? 13.328 -1.752 11.031 1 98 93 GLY A CA 1
ATOM 686 C C . GLY A 1 93 ? 13.195 -0.716 9.93 1 98 93 GLY A C 1
ATOM 687 O O . GLY A 1 93 ? 14.18 -0.065 9.562 1 98 93 GLY A O 1
ATOM 688 N N . ASN A 1 94 ? 12.039 -0.527 9.344 1 98.69 94 ASN A N 1
ATOM 689 C CA . ASN A 1 94 ? 11.836 0.468 8.297 1 98.69 94 ASN A CA 1
ATOM 690 C C . ASN A 1 94 ? 11.5 1.837 8.883 1 98.69 94 ASN A C 1
ATOM 692 O O . ASN A 1 94 ? 10.57 1.964 9.68 1 98.69 94 ASN A O 1
ATOM 696 N N . ASN A 1 95 ? 12.273 2.871 8.508 1 98.81 95 ASN A N 1
ATOM 697 C CA . ASN A 1 95 ? 11.797 4.234 8.719 1 98.81 95 ASN A CA 1
ATOM 698 C C . ASN A 1 95 ? 10.633 4.574 7.793 1 98.81 95 ASN A C 1
ATOM 700 O O . ASN A 1 95 ? 10.625 4.18 6.625 1 98.81 95 ASN A O 1
ATOM 704 N N . LEU A 1 96 ? 9.664 5.312 8.352 1 98.88 96 LEU A N 1
ATOM 705 C CA . LEU A 1 96 ? 8.461 5.547 7.562 1 98.88 96 LEU A CA 1
ATOM 706 C C . LEU A 1 96 ? 8.109 7.031 7.535 1 98.88 96 LEU A C 1
ATOM 708 O O . LEU A 1 96 ? 8.25 7.723 8.547 1 98.88 96 LEU A O 1
ATOM 712 N N . VAL A 1 97 ? 7.703 7.531 6.43 1 98.94 97 VAL A N 1
ATOM 713 C CA . VAL A 1 97 ? 6.906 8.742 6.309 1 98.94 97 VAL A CA 1
ATOM 714 C C . VAL A 1 97 ? 5.48 8.391 5.887 1 98.94 97 VAL A C 1
ATOM 716 O O . VAL A 1 97 ? 5.27 7.801 4.824 1 98.94 97 VAL A O 1
ATOM 719 N N . VAL A 1 98 ? 4.543 8.688 6.723 1 98.88 98 VAL A N 1
ATOM 720 C CA . VAL A 1 98 ? 3.145 8.312 6.547 1 98.88 98 VAL A CA 1
ATOM 721 C C . VAL A 1 98 ? 2.309 9.555 6.242 1 98.88 98 VAL A C 1
ATOM 723 O O . VAL A 1 98 ? 2.377 10.547 6.969 1 98.88 98 VAL A O 1
ATOM 726 N N . ASP A 1 99 ? 1.65 9.555 5.145 1 98.25 99 ASP A N 1
ATOM 727 C CA . ASP A 1 99 ? 0.689 10.641 4.945 1 98.25 99 ASP A CA 1
ATOM 728 C C . ASP A 1 99 ? -0.74 10.148 5.172 1 98.25 99 ASP A C 1
ATOM 730 O O . ASP A 1 99 ? -1.106 9.062 4.727 1 98.25 99 ASP A O 1
ATOM 734 N N . ASP A 1 100 ? -1.457 10.844 5.98 1 98.12 100 ASP A N 1
ATOM 735 C CA . ASP A 1 100 ? -2.811 10.492 6.402 1 98.12 100 ASP A CA 1
ATOM 736 C C . ASP A 1 100 ? -3.686 11.742 6.52 1 98.12 100 ASP A C 1
ATOM 738 O O . ASP A 1 100 ? -3.18 12.867 6.516 1 98.12 100 ASP A O 1
ATOM 742 N N . VAL A 1 101 ? -4.992 11.562 6.398 1 97.44 101 VAL A N 1
ATOM 743 C CA . VAL A 1 101 ? -6.02 12.523 6.77 1 97.44 101 VAL A CA 1
ATOM 744 C C . VAL A 1 101 ? -6.73 12.062 8.039 1 97.44 101 VAL A C 1
ATOM 746 O O . VAL A 1 101 ? -7.754 11.383 7.977 1 97.44 101 VAL A O 1
ATOM 749 N N . MET A 1 102 ? -6.164 12.469 9.188 1 96.31 102 MET A N 1
ATOM 750 C CA . MET A 1 102 ? -6.59 11.914 10.469 1 96.31 102 MET A CA 1
ATOM 751 C C . MET A 1 102 ? -7.781 12.68 11.031 1 96.31 102 MET A C 1
ATOM 753 O O . MET A 1 102 ? -7.73 13.906 11.164 1 96.31 102 MET A O 1
ATOM 757 N N . LEU A 1 103 ? -8.805 11.93 11.227 1 92.5 103 LEU A N 1
ATOM 758 C CA . LEU A 1 103 ? -10.031 12.461 11.805 1 92.5 103 LEU A CA 1
ATOM 759 C C . LEU A 1 103 ? -10.359 11.75 13.117 1 92.5 103 LEU A C 1
ATOM 761 O O . LEU A 1 103 ? -9.836 10.664 13.391 1 92.5 103 LEU A O 1
ATOM 765 N N . ASP A 1 104 ? -11.125 12.32 13.922 1 87.69 104 ASP A N 1
ATOM 766 C CA . ASP A 1 104 ? -11.758 11.688 15.078 1 87.69 104 ASP A CA 1
ATOM 767 C C . ASP A 1 104 ? -10.719 11.039 15.992 1 87.69 104 ASP A C 1
ATOM 769 O O . ASP A 1 104 ? -10.828 9.867 16.344 1 87.69 104 ASP A O 1
ATOM 773 N N . GLY A 1 105 ? -9.664 11.773 16.312 1 91.81 105 GLY A N 1
ATOM 774 C CA . GLY A 1 105 ? -8.672 11.297 17.281 1 91.81 105 GLY A CA 1
ATOM 775 C C . GLY A 1 105 ? -7.613 10.414 16.656 1 91.81 105 GLY A C 1
ATOM 776 O O . GLY A 1 105 ? -6.93 9.664 17.359 1 91.81 105 GLY A O 1
ATOM 777 N N . GLY A 1 106 ? -7.508 10.43 15.398 1 94.75 106 GLY A N 1
ATOM 778 C CA . GLY A 1 106 ? -6.566 9.594 14.672 1 94.75 106 GLY A CA 1
ATOM 779 C C . GLY A 1 106 ? -5.141 9.734 15.164 1 94.75 106 GLY A C 1
ATOM 780 O O . GLY A 1 106 ? -4.426 8.734 15.312 1 94.75 106 GLY A O 1
ATOM 781 N N . MET A 1 107 ? -4.719 10.945 15.484 1 96.75 107 MET A N 1
ATOM 782 C CA . MET A 1 107 ? -3.357 11.188 15.953 1 96.75 107 MET A CA 1
ATOM 783 C C . MET A 1 107 ? -3.1 10.469 17.266 1 96.75 107 MET A C 1
ATOM 785 O O . MET A 1 107 ? -2.078 9.797 17.422 1 96.75 107 MET A O 1
ATOM 789 N N . ALA A 1 108 ? -4.062 10.555 18.172 1 95.88 108 ALA A N 1
ATOM 790 C CA . ALA A 1 108 ? -3.91 9.891 19.453 1 95.88 108 ALA A CA 1
ATOM 791 C C . ALA A 1 108 ? -3.797 8.375 19.297 1 95.88 108 ALA A C 1
ATOM 793 O O . ALA A 1 108 ? -3.016 7.727 19.984 1 95.88 108 ALA A O 1
ATOM 794 N N . GLN A 1 109 ? -4.535 7.84 18.406 1 95.88 109 GLN A N 1
ATOM 795 C CA . GLN A 1 109 ? -4.492 6.406 18.125 1 95.88 109 GLN A CA 1
ATOM 796 C C . GLN A 1 109 ? -3.127 5.988 17.594 1 95.88 109 GLN A C 1
ATOM 798 O O . GLN A 1 109 ? -2.572 4.973 18.016 1 95.88 109 GLN A O 1
ATOM 803 N N . TYR A 1 110 ? -2.578 6.781 16.656 1 97.5 110 TYR A N 1
ATOM 804 C CA . TYR A 1 110 ? -1.243 6.504 16.141 1 97.5 110 TYR A CA 1
ATOM 805 C C . TYR A 1 110 ? -0.209 6.527 17.25 1 97.5 110 TYR A C 1
ATOM 807 O O . TYR A 1 110 ? 0.613 5.613 17.375 1 97.5 110 TYR A O 1
ATOM 815 N N . LEU A 1 111 ? -0.282 7.586 18.031 1 97.25 111 LEU A N 1
ATOM 816 C CA . LEU A 1 111 ? 0.746 7.777 19.047 1 97.25 111 LEU A CA 1
ATOM 817 C C . LEU A 1 111 ? 0.709 6.652 20.078 1 97.25 111 LEU A C 1
ATOM 819 O O . LEU A 1 111 ? 1.753 6.23 20.578 1 97.25 111 LEU A O 1
ATOM 823 N N . GLU A 1 112 ? -0.456 6.191 20.391 1 97.81 112 GLU A N 1
ATOM 824 C CA . GLU A 1 112 ? -0.581 5.059 21.297 1 97.81 112 GLU A CA 1
ATOM 825 C C . GLU A 1 112 ? -0.021 3.785 20.672 1 97.81 112 GLU A C 1
ATOM 827 O O . GLU A 1 112 ? 0.779 3.082 21.281 1 97.81 112 GLU A O 1
ATOM 832 N N . LEU A 1 113 ? -0.367 3.539 19.5 1 98.06 113 LEU A N 1
ATOM 833 C CA . LEU A 1 113 ? 0.001 2.314 18.797 1 98.06 113 LEU A CA 1
ATOM 834 C C . LEU A 1 113 ? 1.499 2.277 18.516 1 98.06 113 LEU A C 1
ATOM 836 O O . LEU A 1 113 ? 2.109 1.205 18.516 1 98.06 113 LEU A O 1
ATOM 840 N N . LEU A 1 114 ? 2.072 3.477 18.281 1 98.5 114 LEU A N 1
ATOM 841 C CA . LEU A 1 114 ? 3.461 3.564 17.828 1 98.5 114 LEU A CA 1
ATOM 842 C C . LEU A 1 114 ? 4.367 4.016 18.969 1 98.5 114 LEU A C 1
ATOM 844 O O . LEU A 1 114 ? 5.457 4.539 18.734 1 98.5 114 LEU A O 1
ATOM 848 N N . SER A 1 115 ? 3.973 3.785 20.203 1 97.38 115 SER A N 1
ATOM 849 C CA . SER A 1 115 ? 4.637 4.336 21.391 1 97.38 115 SER A CA 1
ATOM 850 C C . SER A 1 115 ? 6.035 3.748 21.562 1 97.38 115 SER A C 1
ATOM 852 O O . SER A 1 115 ? 6.867 4.312 22.266 1 97.38 115 SER A O 1
ATOM 854 N N . ASP A 1 116 ? 6.363 2.633 20.891 1 96.62 116 ASP A N 1
ATOM 855 C CA . ASP A 1 116 ? 7.664 1.984 21.016 1 96.62 116 ASP A CA 1
ATOM 856 C C . ASP A 1 116 ? 8.68 2.604 20.062 1 96.62 116 ASP A C 1
ATOM 858 O O . ASP A 1 116 ? 9.859 2.252 20.094 1 96.62 116 ASP A O 1
ATOM 862 N N . PHE A 1 117 ? 8.242 3.555 19.25 1 98.19 117 PHE A N 1
ATOM 863 C CA . PHE A 1 117 ? 9.102 4.113 18.203 1 98.19 117 PHE A CA 1
ATOM 864 C C . PHE A 1 117 ? 9.305 5.609 18.422 1 98.19 117 PHE A C 1
ATOM 866 O O . PHE A 1 117 ? 8.633 6.219 19.25 1 98.19 117 PHE A O 1
ATOM 873 N N . ALA A 1 118 ? 10.336 6.137 17.75 1 97.44 118 ALA A N 1
ATOM 874 C CA . ALA A 1 118 ? 10.43 7.59 17.609 1 97.44 118 ALA A CA 1
ATOM 875 C C . ALA A 1 118 ? 9.414 8.109 16.594 1 97.44 118 ALA A C 1
ATOM 877 O O . ALA A 1 118 ? 9.539 7.848 15.391 1 97.44 118 ALA A O 1
ATOM 878 N N . VAL A 1 119 ? 8.422 8.836 17.109 1 98.38 119 VAL A N 1
ATOM 879 C CA . VAL A 1 119 ? 7.352 9.328 16.234 1 98.38 119 VAL A CA 1
ATOM 880 C C . VAL A 1 119 ? 7.371 10.859 16.203 1 98.38 119 VAL A C 1
ATOM 882 O O . VAL A 1 119 ? 7.469 11.5 17.25 1 98.38 119 VAL A O 1
ATOM 885 N N . PHE A 1 120 ? 7.285 11.398 15.039 1 98.62 120 PHE A N 1
ATOM 886 C CA . PHE A 1 120 ? 7.266 12.844 14.82 1 98.62 120 PHE A CA 1
ATOM 887 C C . PHE A 1 120 ? 6.004 13.258 14.07 1 98.62 120 PHE A C 1
ATOM 889 O O . PHE A 1 120 ? 5.805 12.859 12.914 1 98.62 120 PHE A O 1
ATOM 896 N N . SER A 1 121 ? 5.172 14.039 14.711 1 98.81 121 SER A N 1
ATOM 897 C CA . SER A 1 121 ? 3.922 14.477 14.094 1 98.81 121 SER A CA 1
ATOM 898 C C . SER A 1 121 ? 4.078 15.836 13.43 1 98.81 121 SER A C 1
ATOM 900 O O . SER A 1 121 ? 4.551 16.781 14.047 1 98.81 121 SER A O 1
ATOM 902 N N . VAL A 1 122 ? 3.693 15.914 12.172 1 98.94 122 VAL A N 1
ATOM 903 C CA . VAL A 1 122 ? 3.801 17.141 11.391 1 98.94 122 VAL A CA 1
ATOM 904 C C . VAL A 1 122 ? 2.428 17.531 10.852 1 98.94 122 VAL A C 1
ATOM 906 O O . VAL A 1 122 ? 1.773 16.734 10.172 1 98.94 122 VAL A O 1
ATOM 909 N N . GLY A 1 123 ? 1.987 18.719 11.211 1 98.88 123 GLY A N 1
ATOM 910 C CA . GLY A 1 123 ? 0.821 19.297 10.562 1 98.88 123 GLY A CA 1
ATOM 911 C C . GLY A 1 123 ? 1.146 19.984 9.25 1 98.88 123 GLY A C 1
ATOM 912 O O . GLY A 1 123 ? 2 20.875 9.195 1 98.88 123 GLY A O 1
ATOM 913 N N . VAL A 1 124 ? 0.546 19.578 8.156 1 98.94 124 VAL A N 1
ATOM 914 C CA . VAL A 1 124 ? 0.716 20.188 6.844 1 98.94 124 VAL A CA 1
ATOM 915 C C . VAL A 1 124 ? -0.473 21.094 6.535 1 98.94 124 VAL A C 1
ATOM 917 O O . VAL A 1 124 ? -1.589 20.609 6.324 1 98.94 124 VAL A O 1
ATOM 920 N N . LEU A 1 125 ? -0.195 22.328 6.449 1 98.62 125 LEU A N 1
ATOM 921 C CA . LEU A 1 125 ? -1.253 23.328 6.441 1 98.62 125 LEU A CA 1
ATOM 922 C C . LEU A 1 125 ? -1.227 24.141 5.148 1 98.62 125 LEU A C 1
ATOM 924 O O . LEU A 1 125 ? -0.18 24.25 4.508 1 98.62 125 LEU A O 1
ATOM 928 N N . ALA A 1 126 ? -2.361 24.656 4.734 1 98.69 126 ALA A N 1
ATOM 929 C CA . ALA A 1 126 ? -2.568 25.656 3.689 1 98.69 126 ALA A CA 1
ATOM 930 C C . ALA A 1 126 ? -3.941 26.312 3.822 1 98.69 126 ALA A C 1
ATOM 932 O O . ALA A 1 126 ? -4.871 25.719 4.371 1 98.69 126 ALA A O 1
ATOM 933 N N . PRO A 1 127 ? -4.055 27.609 3.383 1 98.31 127 PRO A N 1
ATOM 934 C CA . PRO A 1 127 ? -5.379 28.234 3.41 1 98.31 127 PRO A CA 1
ATOM 935 C C . PRO A 1 127 ? -6.402 27.484 2.561 1 98.31 127 PRO A C 1
ATOM 937 O O . PRO A 1 127 ? -6.039 26.812 1.587 1 98.31 127 PRO A O 1
ATOM 940 N N . LEU A 1 128 ? -7.719 27.641 2.98 1 96.25 128 LEU A N 1
ATOM 941 C CA . LEU A 1 128 ? -8.789 26.875 2.34 1 96.25 128 LEU A CA 1
ATOM 942 C C . LEU A 1 128 ? -8.844 27.172 0.845 1 96.25 128 LEU A C 1
ATOM 944 O O . LEU A 1 128 ? -9.039 26.266 0.034 1 96.25 128 LEU A O 1
ATOM 948 N N . ASP A 1 129 ? -8.656 28.406 0.433 1 96.38 129 ASP A N 1
ATOM 949 C CA . ASP A 1 129 ? -8.75 28.766 -0.978 1 96.38 129 ASP A CA 1
ATOM 950 C C . ASP A 1 129 ? -7.645 28.094 -1.792 1 96.38 129 ASP A C 1
ATOM 952 O O . ASP A 1 129 ? -7.871 27.672 -2.93 1 96.38 129 ASP A O 1
ATOM 956 N N . VAL A 1 130 ? -6.461 27.938 -1.184 1 97.75 130 VAL A N 1
ATOM 957 C CA . VAL A 1 130 ? -5.344 27.25 -1.827 1 97.75 130 VAL A CA 1
ATOM 958 C C . VAL A 1 130 ? -5.664 25.766 -1.973 1 97.75 130 VAL A C 1
ATOM 960 O O . VAL A 1 130 ? -5.469 25.188 -3.043 1 97.75 130 VAL A O 1
ATOM 963 N N . LEU A 1 131 ? -6.15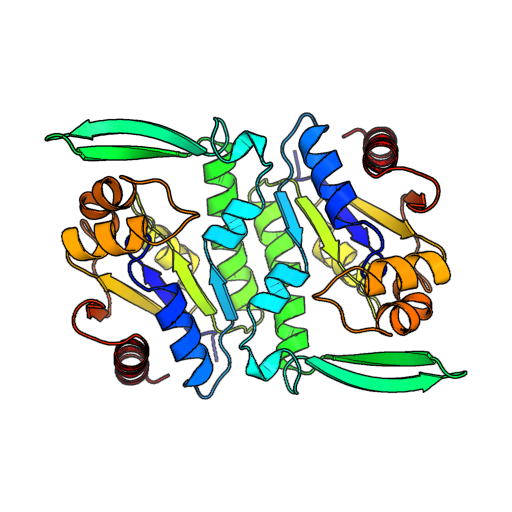6 25.156 -0.915 1 97.31 131 LEU A N 1
ATOM 964 C CA . LEU A 1 131 ? -6.504 23.734 -0.92 1 97.31 131 LEU A CA 1
ATOM 965 C C . LEU A 1 131 ? -7.566 23.438 -1.972 1 97.31 131 LEU A C 1
ATOM 967 O O . LEU A 1 131 ? -7.445 22.469 -2.727 1 97.31 131 LEU A O 1
ATOM 971 N N . GLU A 1 132 ? -8.586 24.266 -2.049 1 94.81 132 GLU A N 1
ATOM 972 C CA . GLU A 1 132 ? -9.672 24.078 -3.006 1 94.81 132 GLU A CA 1
ATOM 973 C C . GLU A 1 132 ? -9.172 24.219 -4.441 1 94.81 132 GLU A C 1
ATOM 975 O O . GLU A 1 132 ? -9.594 23.469 -5.328 1 94.81 132 GLU A O 1
ATOM 980 N N . ALA A 1 133 ? -8.289 25.172 -4.66 1 95.81 133 ALA A N 1
ATOM 981 C CA . ALA A 1 133 ? -7.711 25.344 -5.988 1 95.81 133 ALA A CA 1
ATOM 982 C C . ALA A 1 133 ? -6.914 24.125 -6.414 1 95.81 133 ALA A C 1
ATOM 984 O O . ALA A 1 133 ? -7.059 23.641 -7.539 1 95.81 133 ALA A O 1
ATOM 985 N N . ARG A 1 134 ? -6.102 23.609 -5.488 1 96.25 134 ARG A N 1
ATOM 986 C CA . ARG A 1 134 ? -5.301 22.422 -5.762 1 96.25 134 ARG A CA 1
ATOM 987 C C . ARG A 1 134 ? -6.188 21.203 -5.996 1 96.25 134 ARG A C 1
ATOM 989 O O . ARG A 1 134 ? -5.93 20.406 -6.895 1 96.25 134 ARG A O 1
ATOM 996 N N . GLU A 1 135 ? -7.18 21.031 -5.121 1 95.12 135 GLU A N 1
ATOM 997 C CA . GLU A 1 135 ? -8.156 19.969 -5.273 1 95.12 135 GLU A CA 1
ATOM 998 C C . GLU A 1 135 ? -8.805 20 -6.652 1 95.12 135 GLU A C 1
ATOM 1000 O O . GLU A 1 135 ? -8.945 18.969 -7.305 1 95.12 135 GLU A O 1
ATOM 1005 N N . GLY A 1 136 ? -9.18 21.203 -7.137 1 93.06 136 GLY A N 1
ATOM 1006 C CA . GLY A 1 136 ? -9.82 21.375 -8.43 1 93.06 136 GLY A CA 1
ATOM 1007 C C . GLY A 1 136 ? -8.906 21.062 -9.594 1 93.06 136 GLY A C 1
ATOM 1008 O O . GLY A 1 136 ? -9.375 20.672 -10.672 1 93.06 136 GLY A O 1
ATOM 1009 N N . ALA A 1 137 ? -7.625 21.172 -9.414 1 94.25 137 ALA A N 1
ATOM 1010 C CA . ALA A 1 137 ? -6.645 20.953 -10.469 1 94.25 137 ALA A CA 1
ATOM 1011 C C . ALA A 1 137 ? -6.32 19.469 -10.625 1 94.25 137 ALA A C 1
ATOM 1013 O O . ALA A 1 137 ? -5.68 19.062 -11.594 1 94.25 137 ALA A O 1
ATOM 1014 N N . ARG A 1 138 ? -6.785 18.672 -9.688 1 90.31 138 ARG A N 1
ATOM 1015 C CA . ARG A 1 138 ? -6.535 17.234 -9.719 1 90.31 138 ARG A CA 1
ATOM 1016 C C . ARG A 1 138 ? -7.738 16.484 -10.266 1 90.31 138 ARG A C 1
ATOM 1018 O O . ARG A 1 138 ? -8.867 16.688 -9.812 1 90.31 138 ARG A O 1
ATOM 1025 N N . ALA A 1 139 ? -7.508 15.602 -11.086 1 83.56 139 ALA A N 1
ATOM 1026 C CA . ALA A 1 139 ? -8.57 14.859 -11.758 1 83.56 139 ALA A CA 1
ATOM 1027 C C . ALA A 1 139 ? -9.125 13.758 -10.859 1 83.56 139 ALA A C 1
ATOM 1029 O O . ALA A 1 139 ? -10.242 13.281 -11.062 1 83.56 139 ALA A O 1
ATOM 1030 N N . ASP A 1 140 ? -8.438 13.414 -9.859 1 85.12 140 ASP A N 1
ATOM 1031 C CA . ASP A 1 140 ? -8.805 12.25 -9.07 1 85.12 140 ASP A CA 1
ATOM 1032 C C . ASP A 1 140 ? -9.383 12.664 -7.715 1 85.12 140 ASP A C 1
ATOM 1034 O O . ASP A 1 140 ? -9.453 11.852 -6.789 1 85.12 140 ASP A O 1
ATOM 1038 N N . ARG A 1 141 ? -9.773 13.883 -7.656 1 85.81 141 ARG A N 1
ATOM 1039 C CA . ARG A 1 141 ? -10.289 14.359 -6.375 1 85.81 141 ARG A CA 1
ATOM 1040 C C . ARG A 1 141 ? -11.742 14.797 -6.5 1 85.81 141 ARG A C 1
ATOM 1042 O O . ARG A 1 141 ? -12.141 15.336 -7.535 1 85.81 141 ARG A O 1
ATOM 1049 N N . LEU A 1 142 ? -12.516 14.578 -5.344 1 82.31 142 LEU A N 1
ATOM 1050 C CA . LEU A 1 142 ? -13.898 15.031 -5.246 1 82.31 142 LEU A CA 1
ATOM 1051 C C . LEU A 1 142 ? -13.977 16.453 -4.723 1 82.31 142 LEU A C 1
ATOM 1053 O O . LEU A 1 142 ? -13.641 16.719 -3.564 1 82.31 142 LEU A O 1
ATOM 1057 N N . PRO A 1 143 ? -14.492 17.359 -5.641 1 86.69 143 PRO A N 1
ATOM 1058 C CA . PRO A 1 143 ? -14.594 18.734 -5.145 1 86.69 143 PRO A CA 1
ATOM 1059 C C . PRO A 1 143 ? -15.438 18.844 -3.877 1 86.69 143 PRO A C 1
ATOM 1061 O O . PRO A 1 143 ? -16.5 18.234 -3.787 1 86.69 143 PRO A O 1
ATOM 1064 N N . GLY A 1 144 ? -14.914 19.609 -2.949 1 92.38 144 GLY A N 1
ATOM 1065 C CA . GLY A 1 144 ? -15.664 19.844 -1.727 1 92.38 144 GLY A CA 1
ATOM 1066 C C . GLY A 1 144 ? -15.148 19.031 -0.547 1 92.38 144 GLY A C 1
ATOM 1067 O O . GLY A 1 144 ? -15.516 19.297 0.599 1 92.38 144 GLY A O 1
ATOM 1068 N N . LEU A 1 145 ? -14.32 18.078 -0.815 1 92.75 145 LEU A N 1
ATOM 1069 C CA . LEU A 1 145 ? -13.742 17.266 0.251 1 92.75 145 LEU A CA 1
ATOM 1070 C C . LEU A 1 145 ? -12.797 18.094 1.114 1 92.75 145 LEU A C 1
ATOM 1072 O O . LEU A 1 145 ? -12.828 18.016 2.344 1 92.75 145 LEU A O 1
ATOM 1076 N N . ALA A 1 146 ? -12 18.906 0.5 1 94.31 146 ALA A N 1
ATOM 1077 C CA . ALA A 1 146 ? -11.047 19.75 1.214 1 94.31 146 ALA A CA 1
ATOM 1078 C C . ALA A 1 146 ? -11.758 20.672 2.197 1 94.31 146 ALA A C 1
ATOM 1080 O O . ALA A 1 146 ? -11.305 20.844 3.334 1 94.31 146 ALA A O 1
ATOM 1081 N N . ARG A 1 147 ? -12.859 21.25 1.737 1 92.69 147 ARG A N 1
ATOM 1082 C CA . ARG A 1 147 ? -13.602 22.172 2.596 1 92.69 147 ARG A CA 1
ATOM 1083 C C . ARG A 1 147 ? -14.094 21.453 3.854 1 92.69 147 ARG A C 1
ATOM 1085 O O . ARG A 1 147 ? -13.938 21.969 4.961 1 92.69 147 ARG A O 1
ATOM 1092 N N . TRP A 1 148 ? -14.641 20.344 3.699 1 92.25 148 TRP A N 1
ATOM 1093 C CA . TRP A 1 148 ? -15.148 19.562 4.824 1 92.25 148 TRP A CA 1
ATOM 1094 C C . TRP A 1 148 ? -14.016 19.156 5.766 1 92.25 148 TRP A C 1
ATOM 1096 O O . TRP A 1 148 ? -14.133 19.297 6.984 1 92.25 148 TRP A O 1
ATOM 1106 N N . GLN A 1 149 ? -12.914 18.719 5.25 1 95.25 149 GLN A N 1
ATOM 1107 C CA . GLN A 1 149 ? -11.766 18.281 6.031 1 95.25 149 GLN A CA 1
ATOM 1108 C C . GLN A 1 149 ? -11.109 19.453 6.746 1 95.25 149 GLN A C 1
ATOM 1110 O O . GLN A 1 149 ? -10.602 19.312 7.859 1 95.25 149 GLN A O 1
ATOM 1115 N N . PHE A 1 150 ? -11.141 20.625 6.113 1 95.25 150 PHE A N 1
ATOM 1116 C CA . PHE A 1 150 ? -10.422 21.812 6.57 1 95.25 150 PHE A CA 1
ATOM 1117 C C . PHE A 1 150 ? -10.781 22.141 8.016 1 95.25 150 PHE A C 1
ATOM 1119 O O . PHE A 1 150 ? -9.906 22.5 8.812 1 95.25 150 PHE A O 1
ATOM 1126 N N . GLU A 1 151 ? -11.945 22.016 8.336 1 89.31 151 GLU A N 1
ATOM 1127 C CA . GLU A 1 151 ? -12.422 22.391 9.664 1 89.31 151 GLU A CA 1
ATOM 1128 C C . GLU A 1 151 ? -12.219 21.25 10.664 1 89.31 151 GLU A C 1
ATOM 1130 O O . GLU A 1 151 ? -12.422 21.438 11.867 1 89.31 151 GLU A O 1
ATOM 1135 N N . ARG A 1 152 ? -11.734 20.109 10.266 1 94.88 152 ARG A N 1
ATOM 1136 C CA . ARG A 1 152 ? -11.812 18.922 11.117 1 94.88 152 ARG A CA 1
ATOM 1137 C C . ARG A 1 152 ? -10.43 18.328 11.344 1 94.88 152 ARG A C 1
ATOM 1139 O O . ARG A 1 152 ? -10.109 17.906 12.461 1 94.88 152 ARG A O 1
ATOM 1146 N N . VAL A 1 153 ? -9.539 18.312 10.359 1 97.19 153 VAL A N 1
ATOM 1147 C CA . VAL A 1 153 ? -8.312 17.516 10.328 1 97.19 153 VAL A CA 1
ATOM 1148 C C . VAL A 1 153 ? -7.352 18 11.414 1 97.19 153 VAL A C 1
ATOM 1150 O O . VAL A 1 153 ? -6.746 17.203 12.117 1 97.19 153 VAL A O 1
ATOM 1153 N N . HIS A 1 154 ? -7.277 19.297 11.641 1 97.5 154 HIS A N 1
ATOM 1154 C CA . HIS A 1 154 ? -6.27 19.844 12.539 1 97.5 154 HIS A CA 1
ATOM 1155 C C . HIS A 1 154 ? -6.879 20.219 13.891 1 97.5 154 HIS A C 1
ATOM 1157 O O . HIS A 1 154 ? -6.16 20.578 14.82 1 97.5 154 HIS A O 1
ATOM 1163 N N . LYS A 1 155 ? -8.188 20.078 13.953 1 95.12 155 LYS A N 1
ATOM 1164 C CA . LYS A 1 155 ? -8.883 20.516 15.164 1 95.12 155 LYS A CA 1
ATOM 1165 C C . LYS A 1 155 ? -8.438 19.703 16.375 1 95.12 155 LYS A C 1
ATOM 1167 O O . LYS A 1 155 ? -8.555 18.469 16.375 1 95.12 155 LYS A O 1
ATOM 1172 N N . GLY A 1 156 ? -7.914 20.359 17.375 1 94.56 156 GLY A N 1
ATOM 1173 C CA . GLY A 1 156 ? -7.559 19.734 18.641 1 94.56 156 GLY A CA 1
ATOM 1174 C C . GLY A 1 156 ? -6.277 18.922 18.562 1 94.56 156 GLY A C 1
ATOM 1175 O O . GLY A 1 156 ? -5.945 18.188 19.484 1 94.56 156 GLY A O 1
ATOM 1176 N N . VAL A 1 157 ? -5.57 19.047 17.484 1 97.19 157 VAL A N 1
ATOM 1177 C CA . VAL A 1 157 ? -4.352 18.266 17.344 1 97.19 157 VAL A CA 1
ATOM 1178 C C . VAL A 1 157 ? -3.135 19.125 17.656 1 97.19 157 VAL A C 1
ATOM 1180 O O . VAL A 1 157 ? -3.041 20.266 17.188 1 97.19 157 VAL A O 1
ATOM 1183 N N . VAL A 1 158 ? -2.283 18.672 18.469 1 96.56 158 VAL A N 1
ATOM 1184 C CA . VAL A 1 158 ? -1.005 19.312 18.734 1 96.56 158 VAL A CA 1
ATOM 1185 C C . VAL A 1 158 ? 0.115 18.578 18 1 96.56 158 VAL A C 1
ATOM 1187 O O . VAL A 1 158 ? 0.286 17.375 18.172 1 96.56 158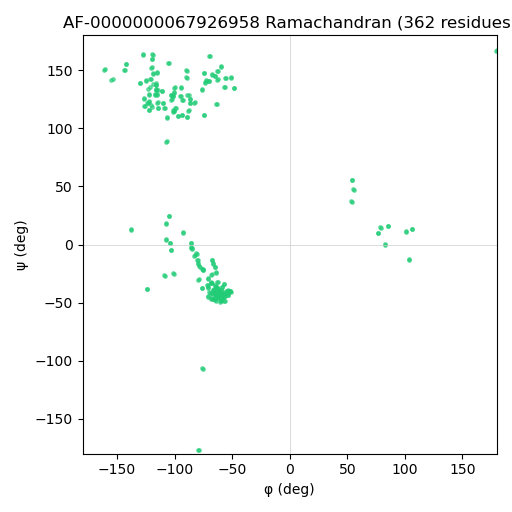 VAL A O 1
ATOM 1190 N N . TYR A 1 159 ? 0.818 19.328 17.234 1 98.38 159 TYR A N 1
ATOM 1191 C CA . TYR A 1 159 ? 1.886 18.734 16.422 1 98.38 159 TYR A CA 1
ATOM 1192 C C . TYR A 1 159 ? 3.254 19.078 17.016 1 98.38 159 TYR A C 1
ATOM 1194 O O . TYR A 1 159 ? 3.412 20.078 17.703 1 98.38 159 TYR A O 1
ATOM 1202 N N . ASP A 1 160 ? 4.207 18.203 16.672 1 98.69 160 ASP A N 1
ATOM 1203 C CA . ASP A 1 160 ? 5.594 18.547 16.969 1 98.69 160 ASP A CA 1
ATOM 1204 C C . ASP A 1 160 ? 6.094 19.672 16.078 1 98.69 160 ASP A C 1
ATOM 1206 O O . ASP A 1 160 ? 6.984 20.438 16.484 1 98.69 160 ASP A O 1
ATOM 1210 N N . LEU A 1 161 ? 5.559 19.797 14.867 1 98.81 161 LEU A N 1
ATOM 1211 C CA . LEU A 1 161 ? 5.914 20.812 13.891 1 98.81 161 LEU A CA 1
ATOM 1212 C C . LEU A 1 161 ? 4.758 21.062 12.93 1 98.81 161 LEU A C 1
ATOM 1214 O O . LEU A 1 161 ? 4.016 20.141 12.586 1 98.81 161 LEU A O 1
ATOM 1218 N N . GLU A 1 162 ? 4.562 22.281 12.562 1 98.81 162 GLU A N 1
ATOM 1219 C CA . GLU A 1 162 ? 3.637 22.641 11.492 1 98.81 162 GLU A CA 1
ATOM 1220 C C . GLU A 1 162 ? 4.367 23.281 10.312 1 98.81 162 GLU A C 1
ATOM 1222 O O . GLU A 1 162 ? 5.285 24.078 10.516 1 98.81 162 GLU A O 1
ATOM 1227 N N . VAL A 1 163 ? 3.99 22.891 9.125 1 98.88 163 VAL A N 1
ATOM 1228 C CA . VAL A 1 163 ? 4.531 23.516 7.922 1 98.88 163 VAL A CA 1
ATOM 1229 C C . VAL A 1 163 ? 3.393 24.031 7.043 1 98.88 163 VAL A C 1
ATOM 1231 O O . VAL A 1 163 ? 2.348 23.375 6.934 1 98.88 163 VAL A O 1
ATOM 1234 N N . ASP A 1 164 ? 3.623 25.203 6.461 1 98.81 164 ASP A N 1
ATOM 1235 C CA . ASP A 1 164 ? 2.645 25.828 5.586 1 98.81 164 ASP A CA 1
ATOM 1236 C C . ASP A 1 164 ? 3.066 25.734 4.121 1 98.81 164 ASP A C 1
ATOM 1238 O O . ASP A 1 164 ? 3.957 26.453 3.676 1 98.81 164 ASP A O 1
ATOM 1242 N N . THR A 1 165 ? 2.342 24.922 3.389 1 98.75 165 THR A N 1
ATOM 1243 C CA . THR A 1 165 ? 2.75 24.625 2.021 1 98.75 165 THR A CA 1
ATOM 1244 C C . THR A 1 165 ? 2.32 25.734 1.072 1 98.75 165 THR A C 1
ATOM 1246 O O . THR A 1 165 ? 2.627 25.703 -0.121 1 98.75 165 THR A O 1
ATOM 1249 N N . SER A 1 166 ? 1.548 26.688 1.522 1 98.44 166 SER A N 1
ATOM 1250 C CA . SER A 1 166 ? 1.264 27.859 0.701 1 98.44 166 SER A CA 1
ATOM 1251 C C . SER A 1 166 ? 2.422 28.844 0.733 1 98.44 166 SER A C 1
ATOM 1253 O O . SER A 1 166 ? 2.549 29.688 -0.158 1 98.44 166 SER A O 1
ATOM 1255 N N . ALA A 1 167 ? 3.244 28.719 1.696 1 98.5 167 ALA A N 1
ATOM 1256 C CA . ALA A 1 167 ? 4.352 29.656 1.884 1 98.5 167 ALA A CA 1
ATOM 1257 C C . ALA A 1 167 ? 5.688 28.984 1.551 1 98.5 167 ALA A C 1
ATOM 1259 O O . ALA A 1 167 ? 6.66 29.672 1.219 1 98.5 167 ALA A O 1
ATOM 1260 N N . LEU A 1 168 ? 5.766 27.719 1.68 1 98.62 168 LEU A N 1
ATOM 1261 C CA . LEU A 1 168 ? 6.992 26.953 1.497 1 98.62 168 LEU A CA 1
ATOM 1262 C C . LEU A 1 168 ? 6.828 25.906 0.395 1 98.62 168 LEU A C 1
ATOM 1264 O O . LEU A 1 168 ? 5.77 25.297 0.274 1 98.62 168 LEU A O 1
ATOM 1268 N N . SER A 1 169 ? 7.887 25.703 -0.391 1 98.56 169 SER A N 1
ATOM 1269 C CA . SER A 1 169 ? 7.918 24.594 -1.33 1 98.56 169 SER A CA 1
ATOM 1270 C C . SER A 1 169 ? 8.008 23.25 -0.599 1 98.56 169 SER A C 1
ATOM 1272 O O . SER A 1 169 ? 8.352 23.219 0.583 1 98.56 169 SER A O 1
ATOM 1274 N N . PRO A 1 170 ? 7.695 22.234 -1.276 1 98.56 170 PRO A N 1
ATOM 1275 C CA . PRO A 1 170 ? 7.855 20.922 -0.662 1 98.56 170 PRO A CA 1
ATOM 1276 C C . PRO A 1 170 ? 9.266 20.672 -0.13 1 98.56 170 PRO A C 1
ATOM 1278 O O . PRO A 1 170 ? 9.438 20.125 0.961 1 98.56 170 PRO A O 1
ATOM 1281 N N . LEU A 1 171 ? 10.234 21.094 -0.896 1 98.5 171 LEU A N 1
ATOM 1282 C CA . LEU A 1 171 ? 11.617 20.922 -0.478 1 98.5 171 LEU A CA 1
ATOM 1283 C C . LEU A 1 171 ? 11.906 21.734 0.783 1 98.5 171 LEU A C 1
ATOM 1285 O O . LEU A 1 171 ? 12.555 21.234 1.707 1 98.5 171 LEU A O 1
ATOM 1289 N N . GLU A 1 172 ? 11.414 22.938 0.837 1 98.81 172 GLU A N 1
ATOM 1290 C CA . GLU A 1 172 ? 11.609 23.766 2.02 1 98.81 172 GLU A CA 1
ATOM 1291 C C . GLU A 1 172 ? 10.914 23.172 3.238 1 98.81 172 GLU A C 1
ATOM 1293 O O . GLU A 1 172 ? 11.453 23.203 4.348 1 98.81 172 GLU A O 1
ATOM 1298 N N . CYS A 1 173 ? 9.711 22.672 3.064 1 98.88 173 CYS A N 1
ATOM 1299 C CA . CYS A 1 173 ? 9.008 21.984 4.145 1 98.88 173 CYS A CA 1
ATOM 1300 C C . CYS A 1 173 ? 9.82 20.797 4.648 1 98.88 173 CYS A C 1
ATOM 1302 O O . CYS A 1 173 ? 9.992 20.625 5.855 1 98.88 173 CYS A O 1
ATOM 1304 N N . ALA A 1 174 ? 10.344 20 3.727 1 98.81 174 ALA A N 1
ATOM 1305 C CA . ALA A 1 174 ? 11.148 18.844 4.07 1 98.81 174 ALA A CA 1
ATOM 1306 C C . ALA A 1 174 ? 12.406 19.234 4.844 1 98.81 174 ALA A C 1
ATOM 1308 O O . ALA A 1 174 ? 12.797 18.562 5.793 1 98.81 174 ALA A O 1
ATOM 1309 N N . GLU A 1 175 ? 13.023 20.328 4.449 1 98.69 175 GLU A N 1
ATOM 1310 C CA . GLU A 1 175 ? 14.211 20.828 5.133 1 98.69 175 GLU A CA 1
ATOM 1311 C C . GLU A 1 175 ? 13.898 21.188 6.582 1 98.69 175 GLU A C 1
ATOM 1313 O O . GLU A 1 175 ? 14.695 20.906 7.484 1 98.69 175 GLU A O 1
ATOM 1318 N N . ARG A 1 176 ? 12.758 21.812 6.766 1 98.75 176 ARG A N 1
ATOM 1319 C CA . ARG A 1 176 ? 12.352 22.172 8.125 1 98.75 176 ARG A CA 1
ATOM 1320 C C . ARG A 1 176 ? 12.125 20.938 8.977 1 98.75 176 ARG A C 1
ATOM 1322 O O . ARG A 1 176 ? 12.516 20.891 10.141 1 98.75 176 ARG A O 1
ATOM 1329 N N . ILE A 1 177 ? 11.523 19.969 8.406 1 98.75 177 ILE A N 1
ATOM 1330 C CA . ILE A 1 177 ? 11.258 18.719 9.102 1 98.75 177 ILE A CA 1
ATOM 1331 C C . ILE A 1 177 ? 12.578 18.031 9.453 1 98.75 177 ILE A C 1
ATOM 1333 O O . ILE A 1 177 ? 12.773 17.594 10.586 1 98.75 177 ILE A O 1
ATOM 1337 N N . GLN A 1 178 ? 13.453 17.922 8.516 1 98.19 178 GLN A N 1
ATOM 1338 C CA . GLN A 1 178 ? 14.758 17.312 8.734 1 98.19 178 GLN A CA 1
ATOM 1339 C C . GLN A 1 178 ? 15.516 18 9.859 1 98.19 178 GLN A C 1
ATOM 1341 O O . GLN A 1 178 ? 16.094 17.344 10.727 1 98.19 178 GLN A O 1
ATOM 1346 N N . ALA A 1 179 ? 15.539 19.328 9.773 1 97.94 179 ALA A N 1
ATOM 1347 C CA . ALA A 1 179 ? 16.266 20.109 10.773 1 97.94 179 ALA A CA 1
ATOM 1348 C C . ALA A 1 179 ? 15.656 19.922 12.164 1 97.94 179 ALA A C 1
ATOM 1350 O O . ALA A 1 179 ? 16.375 19.688 13.133 1 97.94 179 ALA A O 1
ATOM 1351 N N . LYS A 1 180 ? 14.32 19.953 12.25 1 98.19 180 LYS A N 1
ATOM 1352 C CA . LYS A 1 180 ? 13.617 19.859 13.523 1 98.19 180 LYS A CA 1
ATOM 1353 C C . LYS A 1 180 ? 13.844 18.5 14.18 1 98.19 180 LYS A C 1
ATOM 1355 O O . LYS A 1 180 ? 14.031 18.422 15.391 1 98.19 180 LYS A O 1
ATOM 1360 N N . PHE A 1 181 ? 13.828 17.453 13.398 1 97.31 181 PHE A N 1
ATOM 1361 C CA . PHE A 1 181 ? 13.805 16.125 13.969 1 97.31 181 PHE A CA 1
ATOM 1362 C C . PHE A 1 181 ? 15.156 15.43 13.789 1 97.31 181 PHE A C 1
ATOM 1364 O O . PHE A 1 181 ? 15.305 14.25 14.117 1 97.31 181 PHE A O 1
ATOM 1371 N N . HIS A 1 182 ? 16.156 16.094 13.266 1 94.94 182 HIS A N 1
ATOM 1372 C CA . HIS A 1 182 ? 17.531 15.594 13.086 1 94.94 182 HIS A CA 1
ATOM 1373 C C . HIS A 1 182 ? 17.531 14.273 12.32 1 94.94 182 HIS A C 1
ATOM 1375 O O . HIS A 1 182 ? 18.125 13.289 12.781 1 94.94 182 HIS A O 1
ATOM 1381 N N . LEU A 1 183 ? 16.922 14.422 11.219 1 93.56 183 LEU A N 1
ATOM 1382 C CA . LEU A 1 183 ? 16.828 13.242 10.359 1 93.56 183 LEU A CA 1
ATOM 1383 C C . LEU A 1 183 ? 18.078 13.125 9.477 1 93.56 183 LEU A C 1
ATOM 1385 O O . LEU A 1 183 ? 18.672 14.133 9.094 1 93.56 183 LEU A O 1
ATOM 1389 N N . MET B 1 1 ? -14.352 -15.344 13.484 1 75.5 1 MET B N 1
ATOM 1390 C CA . MET B 1 1 ? -13.523 -16.266 12.703 1 75.5 1 MET B CA 1
ATOM 1391 C C . MET B 1 1 ? -12.227 -15.586 12.266 1 75.5 1 MET B C 1
ATOM 1393 O O . MET B 1 1 ? -12.164 -14.359 12.164 1 75.5 1 MET B O 1
ATOM 1397 N N . ALA B 1 2 ? -11.133 -16.391 12.164 1 90.31 2 ALA B N 1
ATOM 1398 C CA . ALA B 1 2 ? -9.844 -15.852 11.742 1 90.31 2 ALA B CA 1
ATOM 1399 C C . ALA B 1 2 ? -9.906 -15.352 10.297 1 90.31 2 ALA B C 1
ATOM 1401 O O . ALA B 1 2 ? -10.625 -15.914 9.469 1 90.31 2 ALA B O 1
ATOM 1402 N N . ALA B 1 3 ? -9.219 -14.297 9.953 1 96.75 3 ALA B N 1
ATOM 1403 C CA . ALA B 1 3 ? -9.156 -13.734 8.609 1 96.75 3 ALA B CA 1
ATOM 1404 C C . ALA B 1 3 ? -8.695 -14.789 7.598 1 96.75 3 ALA B C 1
ATOM 1406 O O . ALA B 1 3 ? -7.918 -15.68 7.938 1 96.75 3 ALA B O 1
ATOM 1407 N N . LYS B 1 4 ? -9.211 -14.766 6.469 1 98.25 4 LYS B N 1
ATOM 1408 C CA . LYS B 1 4 ? -8.773 -15.578 5.34 1 98.25 4 LYS B CA 1
ATOM 1409 C C . LYS B 1 4 ? -7.793 -14.812 4.453 1 98.25 4 LYS B C 1
ATOM 1411 O O . LYS B 1 4 ? -8.008 -13.633 4.156 1 98.25 4 LYS B O 1
ATOM 1416 N N . ILE B 1 5 ? -6.703 -15.5 4.07 1 98.81 5 ILE B N 1
ATOM 1417 C CA . ILE B 1 5 ? -5.68 -14.875 3.238 1 98.81 5 ILE B CA 1
ATOM 1418 C C . ILE B 1 5 ? -5.434 -15.719 1.994 1 98.81 5 ILE B C 1
ATOM 1420 O O . ILE B 1 5 ? -5.086 -16.906 2.1 1 98.81 5 ILE B O 1
ATOM 1424 N N . ILE B 1 6 ? -5.672 -15.148 0.851 1 98.88 6 ILE B N 1
ATOM 1425 C CA . ILE B 1 6 ? -5.363 -15.781 -0.425 1 98.88 6 ILE B CA 1
ATOM 1426 C C . ILE B 1 6 ? -4.043 -15.242 -0.965 1 98.88 6 ILE B C 1
ATOM 1428 O O . ILE B 1 6 ? -3.912 -14.039 -1.211 1 98.88 6 ILE B O 1
ATOM 1432 N N . LEU B 1 7 ? -3.066 -16.094 -1.111 1 98.88 7 LEU B N 1
ATOM 1433 C CA . LEU B 1 7 ? -1.781 -15.727 -1.699 1 98.88 7 LEU B CA 1
ATOM 1434 C C . LEU B 1 7 ? -1.738 -16.094 -3.18 1 98.88 7 LEU B C 1
ATOM 1436 O O . LEU B 1 7 ? -1.801 -17.266 -3.537 1 98.88 7 LEU B O 1
ATOM 1440 N N . LEU B 1 8 ? -1.729 -15.109 -4.035 1 98.94 8 LEU B N 1
ATOM 1441 C CA . LEU B 1 8 ? -1.522 -15.305 -5.465 1 98.94 8 LEU B CA 1
ATOM 1442 C C . LEU B 1 8 ? -0.05 -15.141 -5.828 1 98.94 8 LEU B C 1
ATOM 1444 O O . LEU B 1 8 ? 0.504 -14.047 -5.715 1 98.94 8 LEU B O 1
ATOM 1448 N N . ASN B 1 9 ? 0.581 -16.219 -6.207 1 98.88 9 ASN B N 1
ATOM 1449 C CA . ASN B 1 9 ? 1.979 -16.203 -6.625 1 98.88 9 ASN B CA 1
ATOM 1450 C C . ASN B 1 9 ? 2.121 -16.484 -8.117 1 98.88 9 ASN B C 1
ATOM 1452 O O . ASN B 1 9 ? 1.484 -17.391 -8.656 1 98.88 9 ASN B O 1
ATOM 1456 N N . GLY B 1 10 ? 2.873 -15.688 -8.766 1 98.62 10 GLY B N 1
ATOM 1457 C CA . GLY B 1 10 ? 3.107 -15.859 -10.188 1 98.62 10 GLY B CA 1
ATOM 1458 C C . GLY B 1 10 ? 4.027 -14.805 -10.773 1 98.62 10 GLY B C 1
ATOM 1459 O O . GLY B 1 10 ? 4.262 -13.766 -10.148 1 98.62 10 GLY B O 1
ATOM 1460 N N . VAL B 1 11 ? 4.488 -15.07 -12 1 97.25 11 VAL B N 1
ATOM 1461 C CA . VAL B 1 11 ? 5.367 -14.18 -12.75 1 97.25 11 VAL B CA 1
ATOM 1462 C C . VAL B 1 11 ? 4.652 -12.867 -13.031 1 97.25 11 VAL B C 1
ATOM 1464 O O . VAL B 1 11 ? 3.418 -12.812 -13.055 1 97.25 11 VAL B O 1
ATOM 1467 N N . GLY B 1 12 ? 5.512 -11.773 -13.102 1 96.25 12 GLY B N 1
ATOM 1468 C CA . GLY B 1 12 ? 4.926 -10.523 -13.578 1 96.25 12 GLY B CA 1
ATOM 1469 C C . GLY B 1 12 ? 4.113 -10.695 -14.844 1 96.25 12 GLY B C 1
ATOM 1470 O O . GLY B 1 12 ? 4.516 -11.422 -15.758 1 96.25 12 GLY B O 1
ATOM 1471 N N . SER B 1 13 ? 2.9 -10.055 -14.852 1 96.56 13 SER B N 1
ATOM 1472 C CA . SER B 1 13 ? 2.008 -10.07 -16 1 96.56 13 SER B CA 1
ATOM 1473 C C . SER B 1 13 ? 1.239 -11.391 -16.094 1 96.56 13 SER B C 1
ATOM 1475 O O . SER B 1 13 ? 0.593 -11.672 -17.094 1 96.56 13 SER B O 1
ATOM 1477 N N . ALA B 1 14 ? 1.214 -12.203 -15.039 1 98.25 14 ALA B N 1
ATOM 1478 C CA . ALA B 1 14 ? 0.552 -13.508 -15.055 1 98.25 14 ALA B CA 1
ATOM 1479 C C . ALA B 1 14 ? -0.954 -13.359 -14.852 1 98.25 14 ALA B C 1
ATOM 1481 O O . ALA B 1 14 ? -1.71 -14.312 -15.047 1 98.25 14 ALA B O 1
ATOM 1482 N N . GLY B 1 15 ? -1.424 -12.188 -14.43 1 98.12 15 GLY B N 1
ATOM 1483 C CA . GLY B 1 15 ? -2.852 -11.961 -14.273 1 98.12 15 GLY B CA 1
ATOM 1484 C C . GLY B 1 15 ? -3.293 -11.938 -12.82 1 98.12 15 GLY B C 1
ATOM 1485 O O . GLY B 1 15 ? -4.488 -12 -12.531 1 98.12 15 GLY B O 1
ATOM 1486 N N . LYS B 1 16 ? -2.404 -11.844 -11.883 1 98.69 16 LYS B N 1
ATOM 1487 C CA . LYS B 1 16 ? -2.707 -11.875 -10.453 1 98.69 16 LYS B CA 1
ATOM 1488 C C . LYS B 1 16 ? -3.645 -10.742 -10.062 1 98.69 16 LYS B C 1
ATOM 1490 O O . LYS B 1 16 ? -4.648 -10.961 -9.383 1 98.69 16 LYS B O 1
ATOM 1495 N N . SER B 1 17 ? -3.318 -9.531 -10.523 1 98.06 17 SER B N 1
ATOM 1496 C CA . SER B 1 17 ? -4.129 -8.375 -10.156 1 98.06 17 SER B CA 1
ATOM 1497 C C . SER B 1 17 ? -5.547 -8.492 -10.703 1 98.06 17 SER B C 1
ATOM 1499 O O . SER B 1 17 ? -6.512 -8.141 -10.023 1 98.06 17 SER B O 1
ATOM 1501 N N . SER B 1 18 ? -5.672 -9.016 -11.938 1 98.38 18 SER B N 1
ATOM 1502 C CA . SER B 1 18 ? -6.992 -9.203 -12.531 1 98.38 18 SER B CA 1
ATOM 1503 C C . SER B 1 18 ? -7.801 -10.234 -11.758 1 98.38 18 SER B C 1
ATOM 1505 O O . SER B 1 18 ? -9 -10.047 -11.539 1 98.38 18 SER B O 1
ATOM 1507 N N . ILE B 1 19 ? -7.145 -11.297 -11.352 1 98.88 19 ILE B N 1
ATOM 1508 C CA . ILE B 1 19 ? -7.816 -12.32 -10.555 1 98.88 19 ILE B CA 1
ATOM 1509 C C . ILE B 1 19 ? -8.25 -11.734 -9.211 1 98.88 19 ILE B C 1
ATOM 1511 O O . ILE B 1 19 ? -9.367 -11.984 -8.758 1 98.88 19 ILE B O 1
ATOM 1515 N N . ALA B 1 20 ? -7.363 -10.992 -8.547 1 98.88 20 ALA B N 1
ATOM 1516 C CA . ALA B 1 20 ? -7.676 -10.375 -7.262 1 98.88 20 ALA B CA 1
ATOM 1517 C C . ALA B 1 20 ? -8.914 -9.492 -7.363 1 98.88 20 ALA B C 1
ATOM 1519 O O . ALA B 1 20 ? -9.805 -9.555 -6.512 1 98.88 20 ALA B O 1
ATOM 1520 N N . LYS B 1 21 ? -9 -8.695 -8.398 1 98.44 21 LYS B N 1
ATOM 1521 C CA . LYS B 1 21 ? -10.141 -7.812 -8.602 1 98.44 21 LYS B CA 1
ATOM 1522 C C . LYS B 1 21 ? -11.422 -8.617 -8.812 1 98.44 21 LYS B C 1
ATOM 1524 O O . LYS B 1 21 ? -12.477 -8.266 -8.281 1 98.44 21 LYS B O 1
ATOM 1529 N N . ALA B 1 22 ? -11.289 -9.664 -9.641 1 98.69 22 ALA B N 1
ATOM 1530 C CA . ALA B 1 22 ? -12.445 -10.531 -9.859 1 98.69 22 ALA B CA 1
ATOM 1531 C C . ALA B 1 22 ? -12.922 -11.148 -8.555 1 98.69 22 ALA B C 1
ATOM 1533 O O . ALA B 1 22 ? -14.133 -11.227 -8.297 1 98.69 22 ALA B O 1
ATOM 1534 N N . LEU B 1 23 ? -12 -11.617 -7.703 1 98.69 23 LEU B N 1
ATOM 1535 C CA . LEU B 1 23 ? -12.352 -12.18 -6.406 1 98.69 23 LEU B CA 1
ATOM 1536 C C . LEU B 1 23 ? -13.07 -11.148 -5.543 1 98.69 23 LEU B C 1
ATOM 1538 O O . LEU B 1 23 ? -14.07 -11.461 -4.891 1 98.69 23 LEU B O 1
ATOM 1542 N N . GLN B 1 24 ? -12.539 -9.922 -5.543 1 98.25 24 GLN B N 1
ATOM 1543 C CA . GLN B 1 24 ? -13.164 -8.852 -4.766 1 98.25 24 GLN B CA 1
ATOM 1544 C C . GLN B 1 24 ? -14.617 -8.648 -5.184 1 98.25 24 GLN B C 1
ATOM 1546 O O . GLN B 1 24 ? -15.469 -8.32 -4.352 1 98.25 24 GLN B O 1
ATOM 1551 N N . GLU B 1 25 ? -14.875 -8.844 -6.43 1 96.81 25 GLU B N 1
ATOM 1552 C CA . GLU B 1 25 ? -16.219 -8.609 -6.957 1 96.81 25 GLU B CA 1
ATOM 1553 C C . GLU B 1 25 ? -17.156 -9.773 -6.633 1 96.81 25 GLU B C 1
ATOM 1555 O O . GLU B 1 25 ? -18.359 -9.578 -6.449 1 96.81 25 GLU B O 1
ATOM 1560 N N . MET B 1 26 ? -16.609 -10.891 -6.543 1 95.62 26 MET B N 1
ATOM 1561 C CA . MET B 1 26 ? -17.484 -12.062 -6.527 1 95.62 26 MET B CA 1
ATOM 1562 C C . MET B 1 26 ? -17.672 -12.586 -5.109 1 95.62 26 MET B C 1
ATOM 1564 O O . MET B 1 26 ? -18.641 -13.281 -4.816 1 95.62 26 MET B O 1
ATOM 1568 N N . THR B 1 27 ? -16.781 -12.367 -4.227 1 94.62 27 THR B N 1
ATOM 1569 C CA . THR B 1 27 ? -16.844 -12.938 -2.885 1 94.62 27 THR B CA 1
ATOM 1570 C C . THR B 1 27 ? -17.906 -12.219 -2.047 1 94.62 27 THR B C 1
ATOM 1572 O O . THR B 1 27 ? -18.109 -11.016 -2.193 1 94.62 27 THR B O 1
ATOM 1575 N N . ALA B 1 28 ? -18.516 -12.953 -1.174 1 91.5 28 ALA B N 1
ATOM 1576 C CA . ALA B 1 28 ? -19.562 -12.391 -0.316 1 91.5 28 ALA B CA 1
ATOM 1577 C C . ALA B 1 28 ? -18.953 -11.445 0.722 1 91.5 28 ALA B C 1
ATOM 1579 O O . ALA B 1 28 ? -19.516 -10.383 0.995 1 91.5 28 ALA B O 1
ATOM 1580 N N . GLU B 1 29 ? -17.891 -11.891 1.314 1 96.19 29 GLU B N 1
ATOM 1581 C CA . GLU B 1 29 ? -17.172 -11.031 2.252 1 96.19 29 GLU B CA 1
ATOM 1582 C C . GLU B 1 29 ? -16.109 -10.195 1.536 1 96.19 29 GLU B C 1
ATOM 1584 O O . GLU B 1 29 ? -15.531 -10.641 0.546 1 96.19 29 GLU B O 1
ATOM 1589 N N . PRO B 1 30 ? -15.844 -9 2.062 1 97.62 30 PRO B N 1
ATOM 1590 C CA . PRO B 1 30 ? -14.844 -8.156 1.409 1 97.62 30 PRO B CA 1
ATOM 1591 C C . PRO B 1 30 ? -13.414 -8.648 1.625 1 97.62 30 PRO B C 1
ATOM 1593 O O . PRO B 1 30 ? -13.086 -9.133 2.711 1 97.62 30 PRO B O 1
ATOM 1596 N N . TYR B 1 31 ? -12.641 -8.586 0.614 1 98.69 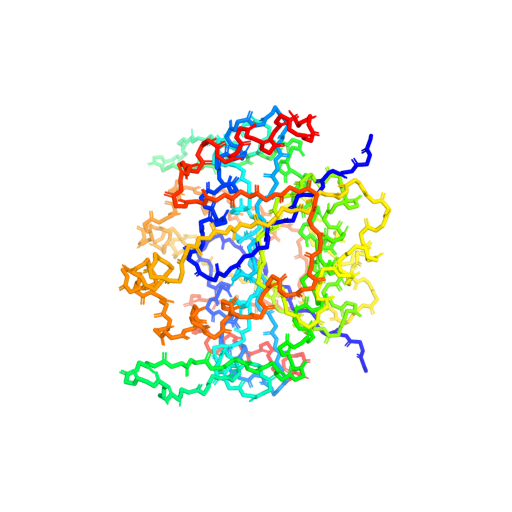31 TYR B N 1
ATOM 1597 C CA . TYR B 1 31 ? -11.195 -8.828 0.653 1 98.69 31 TYR B CA 1
ATOM 1598 C C . TYR B 1 31 ? -10.422 -7.574 0.264 1 98.69 31 TYR B C 1
ATOM 1600 O O . TYR B 1 31 ? -10.75 -6.914 -0.726 1 98.69 31 TYR B O 1
ATOM 1608 N N . LEU B 1 32 ? -9.438 -7.172 1.096 1 98.88 32 LEU B N 1
ATOM 1609 C CA . LEU B 1 32 ? -8.5 -6.148 0.65 1 98.88 32 LEU B CA 1
ATOM 1610 C C . LEU B 1 32 ? -7.477 -6.73 -0.322 1 98.88 32 LEU B C 1
ATOM 1612 O O . LEU B 1 32 ? -6.973 -7.836 -0.109 1 98.88 32 LEU B O 1
ATOM 1616 N N . HIS B 1 33 ? -7.246 -6.047 -1.415 1 98.88 33 HIS B N 1
ATOM 1617 C CA . HIS B 1 33 ? -6.223 -6.441 -2.373 1 98.88 33 HIS B CA 1
ATOM 1618 C C . HIS B 1 33 ? -4.875 -5.809 -2.031 1 98.88 33 HIS B C 1
ATOM 1620 O O . HIS B 1 33 ? -4.703 -4.598 -2.172 1 98.88 33 HIS B O 1
ATOM 1626 N N . VAL B 1 34 ? -3.928 -6.602 -1.593 1 98.88 34 VAL B N 1
ATOM 1627 C CA . VAL B 1 34 ? -2.58 -6.152 -1.257 1 98.88 34 VAL B CA 1
ATOM 1628 C C . VAL B 1 34 ? -1.62 -6.504 -2.393 1 98.88 34 VAL B C 1
ATOM 1630 O O . VAL B 1 34 ? -1.382 -7.68 -2.672 1 98.88 34 VAL B O 1
ATOM 1633 N N . GLU B 1 35 ? -1.089 -5.48 -3.008 1 98.25 35 GLU B N 1
ATOM 1634 C CA . GLU B 1 35 ? -0.181 -5.664 -4.137 1 98.25 35 GLU B CA 1
ATOM 1635 C C . GLU B 1 35 ? 1.273 -5.492 -3.709 1 98.25 35 GLU B C 1
ATOM 1637 O O . GLU B 1 35 ? 1.638 -4.465 -3.129 1 98.25 35 GLU B O 1
ATOM 1642 N N . MET B 1 36 ? 2.096 -6.449 -4.023 1 97.44 36 MET B N 1
ATOM 1643 C CA . MET B 1 36 ? 3.527 -6.312 -3.779 1 97.44 36 MET B CA 1
ATOM 1644 C C . MET B 1 36 ? 4.059 -5.012 -4.367 1 97.44 36 MET B C 1
ATOM 1646 O O . MET B 1 36 ? 4.84 -4.309 -3.721 1 97.44 36 MET B O 1
ATOM 1650 N N . ASP B 1 37 ? 3.604 -4.617 -5.562 1 95.19 37 ASP B N 1
ATOM 1651 C CA . ASP B 1 37 ? 4.094 -3.436 -6.262 1 95.19 37 ASP B CA 1
ATOM 1652 C C . ASP B 1 37 ? 3.809 -2.166 -5.461 1 95.19 37 ASP B C 1
ATOM 1654 O O . ASP B 1 37 ? 4.57 -1.199 -5.531 1 95.19 37 ASP B O 1
ATOM 1658 N N . ALA B 1 38 ? 2.697 -2.172 -4.73 1 96.81 38 ALA B N 1
ATOM 1659 C CA . ALA B 1 38 ? 2.387 -1.018 -3.893 1 96.81 38 ALA B CA 1
ATOM 1660 C C . ALA B 1 38 ? 3.445 -0.823 -2.812 1 96.81 38 ALA B C 1
ATOM 1662 O O . ALA B 1 38 ? 3.793 0.311 -2.473 1 96.81 38 ALA B O 1
ATOM 1663 N N . PHE B 1 39 ? 3.951 -1.898 -2.252 1 97.69 39 PHE B N 1
ATOM 1664 C CA . PHE B 1 39 ? 4.969 -1.808 -1.211 1 97.69 39 PHE B CA 1
ATOM 1665 C C . PHE B 1 39 ? 6.328 -1.467 -1.81 1 97.69 39 PHE B C 1
ATOM 1667 O O . PHE B 1 39 ? 7.105 -0.722 -1.211 1 97.69 39 PHE B O 1
ATOM 1674 N N . LEU B 1 40 ? 6.625 -2.023 -3.01 1 96.12 40 LEU B N 1
ATOM 1675 C CA . LEU B 1 40 ? 7.832 -1.607 -3.717 1 96.12 40 LEU B CA 1
ATOM 1676 C C . LEU B 1 40 ? 7.812 -0.107 -3.992 1 96.12 40 LEU B C 1
ATOM 1678 O O . LEU B 1 40 ? 8.844 0.561 -3.891 1 96.12 40 LEU B O 1
ATOM 1682 N N . GLY B 1 41 ? 6.633 0.353 -4.273 1 96.44 41 GLY B N 1
ATOM 1683 C CA . GLY B 1 41 ? 6.461 1.762 -4.59 1 96.44 41 GLY B CA 1
ATOM 1684 C C . GLY B 1 41 ? 6.711 2.676 -3.406 1 96.44 41 GLY B C 1
ATOM 1685 O O . GLY B 1 41 ? 6.863 3.889 -3.572 1 96.44 41 GLY B O 1
ATOM 1686 N N . MET B 1 42 ? 6.781 2.119 -2.221 1 98.56 42 MET B N 1
ATOM 1687 C CA . MET B 1 42 ? 7.023 2.928 -1.03 1 98.56 42 MET B CA 1
ATOM 1688 C C . MET B 1 42 ? 8.484 3.344 -0.941 1 98.56 42 MET B C 1
ATOM 1690 O O . MET B 1 42 ? 8.828 4.277 -0.213 1 98.56 42 MET B O 1
ATOM 1694 N N . LEU B 1 43 ? 9.375 2.633 -1.614 1 98.38 43 LEU B N 1
ATOM 1695 C CA . LEU B 1 43 ? 10.805 2.926 -1.578 1 98.38 43 LEU B CA 1
ATOM 1696 C C . LEU B 1 43 ? 11.102 4.258 -2.254 1 98.38 43 LEU B C 1
ATOM 1698 O O . LEU B 1 43 ? 10.438 4.633 -3.223 1 98.38 43 LEU B O 1
ATOM 1702 N N . PRO B 1 44 ? 12.141 4.961 -1.698 1 98.06 44 PRO B N 1
ATOM 1703 C CA . PRO B 1 44 ? 12.625 6.102 -2.48 1 98.06 44 PRO B CA 1
ATOM 1704 C C . PRO B 1 44 ? 12.938 5.734 -3.93 1 98.06 44 PRO B C 1
ATOM 1706 O O . PRO B 1 44 ? 13.43 4.637 -4.199 1 98.06 44 PRO B O 1
ATOM 1709 N N . GLU B 1 45 ? 12.648 6.676 -4.789 1 96 45 GLU B N 1
ATOM 1710 C CA . GLU B 1 45 ? 12.852 6.449 -6.215 1 96 45 GLU B CA 1
ATOM 1711 C C . GLU B 1 45 ? 14.273 5.953 -6.496 1 96 45 GLU B C 1
ATOM 1713 O O . GLU B 1 45 ? 14.461 5.02 -7.281 1 96 45 GLU B O 1
ATOM 1718 N N . ALA B 1 46 ? 15.25 6.488 -5.832 1 95.12 46 ALA B N 1
ATOM 1719 C CA . ALA B 1 46 ? 16.656 6.164 -6.062 1 95.12 46 ALA B CA 1
ATOM 1720 C C . ALA B 1 46 ? 16.938 4.711 -5.703 1 95.12 46 ALA B C 1
ATOM 1722 O O . ALA B 1 46 ? 17.938 4.141 -6.156 1 95.12 46 ALA B O 1
ATOM 1723 N N . LEU B 1 47 ? 16.062 4.113 -4.918 1 96.94 47 LEU B N 1
ATOM 1724 C CA . LEU B 1 47 ? 16.328 2.768 -4.418 1 96.94 47 LEU B CA 1
ATOM 1725 C C . LEU B 1 47 ? 15.5 1.734 -5.168 1 96.94 47 LEU B C 1
ATOM 1727 O O . LEU B 1 47 ? 15.602 0.534 -4.906 1 96.94 47 LEU B O 1
ATOM 1731 N N . GLN B 1 48 ? 14.734 2.193 -6.121 1 93.31 48 GLN B N 1
ATOM 1732 C CA . GLN B 1 48 ? 13.891 1.282 -6.883 1 93.31 48 GLN B CA 1
ATOM 1733 C C . GLN B 1 48 ? 14.711 0.481 -7.891 1 93.31 48 GLN B C 1
ATOM 1735 O O . GLN B 1 48 ? 14.328 -0.633 -8.258 1 93.31 48 GLN B O 1
ATOM 1740 N N . GLU B 1 49 ? 15.867 1.026 -8.227 1 91.56 49 GLU B N 1
ATOM 1741 C CA . GLU B 1 49 ? 16.625 0.369 -9.297 1 91.56 49 GLU B CA 1
ATOM 1742 C C . GLU B 1 49 ? 18.109 0.312 -8.969 1 91.56 49 GLU B C 1
ATOM 1744 O O . GLU B 1 49 ? 18.938 0.092 -9.859 1 91.56 49 GLU B O 1
ATOM 1749 N N . ASN B 1 50 ? 18.359 0.595 -7.688 1 93.31 50 ASN B N 1
ATOM 1750 C CA . ASN B 1 50 ? 19.75 0.602 -7.246 1 93.31 50 ASN B CA 1
ATOM 1751 C C . ASN B 1 50 ? 19.891 0.058 -5.828 1 93.31 50 ASN B C 1
ATOM 1753 O O . ASN B 1 50 ? 18.953 0.116 -5.039 1 93.31 50 ASN B O 1
ATOM 1757 N N . MET B 1 51 ? 21.047 -0.532 -5.605 1 94.81 51 MET B N 1
ATOM 1758 C CA . MET B 1 51 ? 21.359 -0.963 -4.246 1 94.81 51 MET B CA 1
ATOM 1759 C C . MET B 1 51 ? 21.422 0.23 -3.297 1 94.81 51 MET B C 1
ATOM 1761 O O . MET B 1 51 ? 21.844 1.316 -3.689 1 94.81 51 MET B O 1
ATOM 1765 N N . PRO B 1 52 ? 20.984 0.164 -2.092 1 97.31 52 PRO B N 1
ATOM 1766 C CA . PRO B 1 52 ? 20.672 -1.087 -1.4 1 97.31 52 PRO B CA 1
ATOM 1767 C C . PRO B 1 52 ? 19.203 -1.479 -1.543 1 97.31 52 PRO B C 1
ATOM 1769 O O . PRO B 1 52 ? 18.719 -2.377 -0.842 1 97.31 52 PRO B O 1
ATOM 1772 N N . GLY B 1 53 ? 18.406 -0.817 -2.41 1 97.44 53 GLY B N 1
ATOM 1773 C CA . GLY B 1 53 ? 17.031 -1.22 -2.715 1 97.44 53 GLY B CA 1
ATOM 1774 C C . GLY B 1 53 ? 16.953 -2.424 -3.635 1 97.44 53 GLY B C 1
ATOM 1775 O O . GLY B 1 53 ? 17.297 -3.539 -3.234 1 97.44 53 GLY B O 1
ATOM 1776 N N . PHE B 1 54 ? 16.609 -2.252 -4.859 1 95.88 54 PHE B N 1
ATOM 1777 C CA . PHE B 1 54 ? 16.547 -3.312 -5.859 1 95.88 54 PHE B CA 1
ATOM 1778 C C . PHE B 1 54 ? 17.438 -2.979 -7.055 1 95.88 54 PHE B C 1
ATOM 1780 O O . PHE B 1 54 ? 17.438 -1.841 -7.531 1 95.88 54 PHE B O 1
ATOM 1787 N N . ALA B 1 55 ? 18.188 -3.947 -7.457 1 95 55 ALA B N 1
ATOM 1788 C CA . ALA B 1 55 ? 19.031 -3.779 -8.633 1 95 55 ALA B CA 1
ATOM 1789 C C . ALA B 1 55 ? 18.625 -4.734 -9.75 1 95 55 ALA B C 1
ATOM 1791 O O . ALA B 1 55 ? 18.25 -5.879 -9.484 1 95 55 ALA B O 1
ATOM 1792 N N . TYR B 1 56 ? 18.641 -4.172 -10.93 1 92 56 TYR B N 1
ATOM 1793 C CA . TYR B 1 56 ? 18.266 -4.93 -12.125 1 92 56 TYR B CA 1
ATOM 1794 C C . TYR B 1 56 ? 19.469 -5.062 -13.062 1 92 56 TYR B C 1
ATOM 1796 O O . TYR B 1 56 ? 20.219 -4.105 -13.273 1 92 56 TYR B O 1
ATOM 1804 N N . LYS B 1 57 ? 19.797 -6.215 -13.492 1 92.19 57 LYS B N 1
ATOM 1805 C CA . LYS B 1 57 ? 20.844 -6.465 -14.477 1 92.19 57 LYS B CA 1
ATOM 1806 C C . LYS B 1 57 ? 20.281 -7.148 -15.719 1 92.19 57 LYS B C 1
ATOM 1808 O O . LYS B 1 57 ? 19.656 -8.203 -15.625 1 92.19 57 LYS B O 1
ATOM 1813 N N . THR B 1 58 ? 20.438 -6.418 -16.797 1 90.06 58 THR B N 1
ATOM 1814 C CA . THR B 1 58 ? 19.969 -6.969 -18.062 1 90.06 58 THR B CA 1
ATOM 1815 C C . THR B 1 58 ? 21.047 -7.82 -18.719 1 90.06 58 THR B C 1
ATOM 1817 O O . THR B 1 58 ? 22.219 -7.418 -18.781 1 90.06 58 THR B O 1
ATOM 1820 N N . SER B 1 59 ? 20.734 -8.93 -19.062 1 88.44 59 SER B N 1
ATOM 1821 C CA . SER B 1 59 ? 21.547 -9.812 -19.875 1 88.44 59 SER B CA 1
ATOM 1822 C C . SER B 1 59 ? 20.766 -10.328 -21.078 1 88.44 59 SER B C 1
ATOM 1824 O O . SER B 1 59 ? 19.578 -10.031 -21.234 1 88.44 59 SER B O 1
ATOM 1826 N N . TRP B 1 60 ? 21.516 -10.82 -22.016 1 85.88 60 TRP B N 1
ATOM 1827 C CA . TRP B 1 60 ? 20.875 -11.344 -23.219 1 85.88 60 TRP B CA 1
ATOM 1828 C C . TRP B 1 60 ? 21.094 -12.852 -23.344 1 85.88 60 TRP B C 1
ATOM 1830 O O . TRP B 1 60 ? 22.188 -13.352 -23.094 1 85.88 60 TRP B O 1
ATOM 1840 N N . GLU B 1 61 ? 20.031 -13.539 -23.406 1 77 61 GLU B N 1
ATOM 1841 C CA . GLU B 1 61 ? 20.047 -14.984 -23.625 1 77 61 GLU B CA 1
ATOM 1842 C C . GLU B 1 61 ? 19.25 -15.359 -24.875 1 77 61 GLU B C 1
ATOM 1844 O O . GLU B 1 61 ? 18.062 -15.047 -24.969 1 77 61 GLU B O 1
ATOM 1849 N N . ASP B 1 62 ? 19.938 -16.078 -25.844 1 79.94 62 ASP B N 1
ATOM 1850 C CA . ASP B 1 62 ? 19.328 -16.531 -27.094 1 79.94 62 ASP B CA 1
ATOM 1851 C C . ASP B 1 62 ? 18.672 -15.367 -27.828 1 79.94 62 ASP B C 1
ATOM 1853 O O . ASP B 1 62 ? 17.531 -15.477 -28.281 1 79.94 62 ASP B O 1
ATOM 1857 N N . GLY B 1 63 ? 19.25 -14.188 -27.812 1 81.19 63 GLY B N 1
ATOM 1858 C CA . GLY B 1 63 ? 18.797 -13.016 -28.562 1 81.19 63 GLY B CA 1
ATOM 1859 C C . GLY B 1 63 ? 17.688 -12.25 -27.875 1 81.19 63 GLY B C 1
ATOM 1860 O O . GLY B 1 63 ? 17.156 -11.297 -28.438 1 81.19 63 GLY B O 1
ATOM 1861 N N . LYS B 1 64 ? 17.312 -12.789 -26.719 1 83.94 64 LYS B N 1
ATOM 1862 C CA . LYS B 1 64 ? 16.281 -12.102 -25.969 1 83.94 64 LYS B CA 1
ATOM 1863 C C . LYS B 1 64 ? 16.812 -11.57 -24.641 1 83.94 64 LYS B C 1
ATOM 1865 O O . LYS B 1 64 ? 17.75 -12.141 -24.078 1 83.94 64 LYS B O 1
ATOM 1870 N N . PRO B 1 65 ? 16.25 -10.453 -24.219 1 87.31 65 PRO B N 1
ATOM 1871 C CA . PRO B 1 65 ? 16.703 -9.914 -22.938 1 87.31 65 PRO B CA 1
ATOM 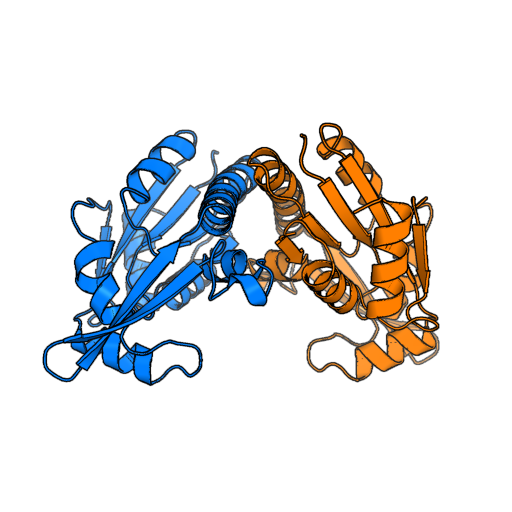1872 C C . PRO B 1 65 ? 16.219 -10.734 -21.75 1 87.31 65 PRO B C 1
ATOM 1874 O O . PRO B 1 65 ? 15.117 -11.281 -21.781 1 87.31 65 PRO B O 1
ATOM 1877 N N . SER B 1 66 ? 17.062 -10.883 -20.812 1 87.81 66 SER B N 1
ATOM 1878 C CA . SER B 1 66 ? 16.766 -11.422 -19.5 1 87.81 66 SER B CA 1
ATOM 1879 C C . SER B 1 66 ? 17.234 -10.484 -18.391 1 87.81 66 SER B C 1
ATOM 1881 O O . SER B 1 66 ? 18.391 -10.062 -18.375 1 87.81 66 SER B O 1
ATOM 1883 N N . VAL B 1 67 ? 16.281 -10.164 -17.516 1 91.06 67 VAL B N 1
ATOM 1884 C CA . VAL B 1 67 ? 16.609 -9.18 -16.484 1 91.06 67 VAL B CA 1
ATOM 1885 C C . VAL B 1 67 ? 16.578 -9.844 -15.109 1 91.06 67 VAL B C 1
ATOM 1887 O O . VAL B 1 67 ? 15.539 -10.375 -14.695 1 91.06 67 VAL B O 1
ATOM 1890 N N . THR B 1 68 ? 17.641 -9.867 -14.469 1 91.44 68 THR B N 1
ATOM 1891 C CA . THR B 1 68 ? 17.719 -10.375 -13.102 1 91.44 68 THR B CA 1
ATOM 1892 C C . THR B 1 68 ? 17.469 -9.258 -12.094 1 91.44 68 THR B C 1
ATOM 1894 O O . THR B 1 68 ? 17.859 -8.109 -12.312 1 91.44 68 THR B O 1
ATOM 1897 N N . ILE B 1 69 ? 16.812 -9.633 -11.031 1 92.12 69 ILE B N 1
ATOM 1898 C CA . ILE B 1 69 ? 16.578 -8.68 -9.953 1 92.12 69 ILE B CA 1
ATOM 1899 C C . ILE B 1 69 ? 17.297 -9.141 -8.688 1 92.12 69 ILE B C 1
ATOM 1901 O O . ILE B 1 69 ? 17.25 -10.32 -8.336 1 92.12 69 ILE B O 1
ATOM 1905 N N . GLU B 1 70 ? 17.953 -8.266 -8.109 1 93.19 70 GLU B N 1
ATOM 1906 C CA . GLU B 1 70 ? 18.594 -8.492 -6.816 1 93.19 70 GLU B CA 1
ATOM 1907 C C . GLU B 1 70 ? 18.109 -7.488 -5.773 1 93.19 70 GLU B C 1
ATOM 1909 O O . GLU B 1 70 ? 18.062 -6.285 -6.031 1 93.19 70 GLU B O 1
ATOM 1914 N N . ALA B 1 71 ? 17.703 -8.008 -4.66 1 95.25 71 ALA B N 1
ATOM 1915 C CA . ALA B 1 71 ? 17.281 -7.148 -3.557 1 95.25 71 ALA B CA 1
ATOM 1916 C C . ALA B 1 71 ? 18.438 -6.867 -2.607 1 95.25 71 ALA B C 1
ATOM 1918 O O . ALA B 1 71 ? 19.094 -7.797 -2.123 1 95.25 71 ALA B O 1
ATOM 1919 N N . GLY B 1 72 ? 18.734 -5.586 -2.385 1 97.19 72 GLY B N 1
ATOM 1920 C CA . GLY B 1 72 ? 19.656 -5.203 -1.339 1 97.19 72 GLY B CA 1
ATOM 1921 C C . GLY B 1 72 ? 19.047 -5.219 0.047 1 97.19 72 GLY B C 1
ATOM 1922 O O . GLY B 1 72 ? 17.891 -5.629 0.217 1 97.19 72 GLY B O 1
ATOM 1923 N N . ALA B 1 73 ? 19.812 -4.828 1.023 1 97.44 73 ALA B N 1
ATOM 1924 C CA . ALA B 1 73 ? 19.406 -4.902 2.42 1 97.44 73 ALA B CA 1
ATOM 1925 C C . ALA B 1 73 ? 18.125 -4.102 2.654 1 97.44 73 ALA B C 1
ATOM 1927 O O . ALA B 1 73 ? 17.219 -4.551 3.367 1 97.44 73 ALA B O 1
ATOM 1928 N N . VAL B 1 74 ? 18.016 -2.883 2.053 1 97.88 74 VAL B N 1
ATOM 1929 C CA . VAL B 1 74 ? 16.844 -2.025 2.234 1 97.88 74 VAL B CA 1
ATOM 1930 C C . VAL B 1 74 ? 15.633 -2.65 1.545 1 97.88 74 VAL B C 1
ATOM 1932 O O . VAL B 1 74 ? 14.523 -2.65 2.096 1 97.88 74 VAL B O 1
ATOM 1935 N N . GLY B 1 75 ? 15.867 -3.189 0.343 1 97.69 75 GLY B N 1
ATOM 1936 C CA . GLY B 1 75 ? 14.797 -3.881 -0.365 1 97.69 75 GLY B CA 1
ATOM 1937 C C . GLY B 1 75 ? 14.258 -5.078 0.393 1 97.69 75 GLY B C 1
ATOM 1938 O O . GLY B 1 75 ? 13.047 -5.246 0.518 1 97.69 75 GLY B O 1
ATOM 1939 N N . ARG B 1 76 ? 15.156 -5.875 0.92 1 96.94 76 ARG B N 1
ATOM 1940 C CA . ARG B 1 76 ? 14.758 -7.055 1.677 1 96.94 76 ARG B CA 1
ATOM 1941 C C . ARG B 1 76 ? 13.977 -6.668 2.928 1 96.94 76 ARG B C 1
ATOM 1943 O O . ARG B 1 76 ? 12.977 -7.309 3.266 1 96.94 76 ARG B O 1
ATOM 1950 N N . ARG B 1 77 ? 14.422 -5.672 3.555 1 97.75 77 ARG B N 1
ATOM 1951 C CA . ARG B 1 77 ? 13.742 -5.188 4.75 1 97.75 77 ARG B CA 1
ATOM 1952 C C . ARG B 1 77 ? 12.344 -4.684 4.418 1 97.75 77 ARG B C 1
ATOM 1954 O O . ARG B 1 77 ? 11.398 -4.918 5.176 1 97.75 77 ARG B O 1
ATOM 1961 N N . ALA B 1 78 ? 12.219 -3.969 3.316 1 98.12 78 ALA B N 1
ATOM 1962 C CA . ALA B 1 78 ? 10.914 -3.48 2.871 1 98.12 78 ALA B CA 1
ATOM 1963 C C . ALA B 1 78 ? 9.961 -4.637 2.596 1 98.12 78 ALA B C 1
ATOM 1965 O O . ALA B 1 78 ? 8.797 -4.605 3.008 1 98.12 78 ALA B O 1
ATOM 1966 N N . MET B 1 79 ? 10.477 -5.703 1.968 1 97.25 79 MET B N 1
ATOM 1967 C CA . MET B 1 79 ? 9.641 -6.859 1.653 1 97.25 79 MET B CA 1
ATOM 1968 C C . MET B 1 79 ? 9.273 -7.621 2.92 1 97.25 79 MET B C 1
ATOM 1970 O O . MET B 1 79 ? 8.156 -8.141 3.035 1 97.25 79 MET B O 1
ATOM 1974 N N . GLN B 1 80 ? 10.219 -7.691 3.84 1 97.56 80 GLN B N 1
ATOM 1975 C CA . GLN B 1 80 ? 9.883 -8.258 5.141 1 97.56 80 GLN B CA 1
ATOM 1976 C C . GLN B 1 80 ? 8.805 -7.434 5.84 1 97.56 80 GLN B C 1
ATOM 1978 O O . GLN B 1 80 ? 7.887 -7.988 6.453 1 97.56 80 GLN B O 1
ATOM 1983 N N . GLY B 1 81 ? 8.953 -6.125 5.742 1 98.56 81 GLY B N 1
ATOM 1984 C CA . GLY B 1 81 ? 7.918 -5.234 6.246 1 98.56 81 GLY B CA 1
ATOM 1985 C C . GLY B 1 81 ? 6.551 -5.512 5.645 1 98.56 81 GLY B C 1
ATOM 1986 O O . GLY B 1 81 ? 5.547 -5.531 6.359 1 98.56 81 GLY B O 1
ATOM 1987 N N . MET B 1 82 ? 6.508 -5.762 4.359 1 98.69 82 MET B N 1
ATOM 1988 C CA . MET B 1 82 ? 5.25 -6.07 3.688 1 98.69 82 MET B CA 1
ATOM 1989 C C . MET B 1 82 ? 4.605 -7.316 4.285 1 98.69 82 MET B C 1
ATOM 1991 O O . MET B 1 82 ? 3.414 -7.312 4.605 1 98.69 82 MET B O 1
ATOM 1995 N N . ARG B 1 83 ? 5.379 -8.359 4.449 1 98.5 83 ARG B N 1
ATOM 1996 C CA . ARG B 1 83 ? 4.824 -9.609 4.953 1 98.5 83 ARG B CA 1
ATOM 1997 C C . ARG B 1 83 ? 4.266 -9.43 6.363 1 98.5 83 ARG B C 1
ATOM 1999 O O . ARG B 1 83 ? 3.188 -9.938 6.676 1 98.5 83 ARG B O 1
ATOM 2006 N N . HIS B 1 84 ? 4.969 -8.695 7.156 1 98.81 84 HIS B N 1
ATOM 2007 C CA . HIS B 1 84 ? 4.492 -8.445 8.516 1 98.81 84 HIS B CA 1
ATOM 2008 C C . HIS B 1 84 ? 3.289 -7.512 8.508 1 98.81 84 HIS B C 1
ATOM 2010 O O . HIS B 1 84 ? 2.404 -7.629 9.359 1 98.81 84 HIS B O 1
ATOM 2016 N N . ALA B 1 85 ? 3.258 -6.543 7.59 1 98.88 85 ALA B N 1
ATOM 2017 C CA . ALA B 1 85 ? 2.086 -5.688 7.43 1 98.88 85 ALA B CA 1
ATOM 2018 C C . ALA B 1 85 ? 0.846 -6.512 7.094 1 98.88 85 ALA B C 1
ATOM 2020 O O . ALA B 1 85 ? -0.238 -6.262 7.625 1 98.88 85 ALA B O 1
ATOM 2021 N N . ILE B 1 86 ? 1.024 -7.492 6.207 1 98.88 86 ILE B N 1
ATOM 2022 C CA . ILE B 1 86 ? -0.062 -8.383 5.812 1 98.88 86 ILE B CA 1
ATOM 2023 C C . ILE B 1 86 ? -0.605 -9.109 7.039 1 98.88 86 ILE B C 1
ATOM 2025 O O . ILE B 1 86 ? -1.818 -9.148 7.262 1 98.88 86 ILE B O 1
ATOM 2029 N N . ALA B 1 87 ? 0.284 -9.617 7.867 1 98.88 87 ALA B N 1
ATOM 2030 C CA . ALA B 1 87 ? -0.131 -10.289 9.094 1 98.88 87 ALA B CA 1
ATOM 2031 C C . ALA B 1 87 ? -0.866 -9.328 10.023 1 98.88 87 ALA B C 1
ATOM 2033 O O . ALA B 1 87 ? -1.875 -9.695 10.633 1 98.88 87 ALA B O 1
ATOM 2034 N N . ALA B 1 88 ? -0.365 -8.125 10.148 1 98.75 88 ALA B N 1
ATOM 2035 C CA . ALA B 1 88 ? -0.97 -7.129 11.031 1 98.75 88 ALA B CA 1
ATOM 2036 C C . ALA B 1 88 ? -2.375 -6.766 10.555 1 98.75 88 ALA B C 1
ATOM 2038 O O . ALA B 1 88 ? -3.297 -6.641 11.367 1 98.75 88 ALA B O 1
ATOM 2039 N N . MET B 1 89 ? -2.551 -6.609 9.25 1 98.81 89 MET B N 1
ATOM 2040 C CA . MET B 1 89 ? -3.863 -6.305 8.695 1 98.81 89 MET B CA 1
ATOM 2041 C C . MET B 1 89 ? -4.84 -7.449 8.945 1 98.81 89 MET B C 1
ATOM 2043 O O . MET B 1 89 ? -5.992 -7.215 9.328 1 98.81 89 MET B O 1
ATOM 2047 N N . ALA B 1 90 ? -4.363 -8.641 8.758 1 98.81 90 ALA B N 1
ATOM 2048 C CA . ALA B 1 90 ? -5.203 -9.812 9 1 98.81 90 ALA B CA 1
ATOM 2049 C C . ALA B 1 90 ? -5.617 -9.898 10.469 1 98.81 90 ALA B C 1
ATOM 2051 O O . ALA B 1 90 ? -6.754 -10.258 10.773 1 98.81 90 ALA B O 1
ATOM 2052 N N . ARG B 1 91 ? -4.727 -9.57 11.383 1 98.38 91 ARG B N 1
ATOM 2053 C CA . ARG B 1 91 ? -5.008 -9.625 12.812 1 98.38 91 ARG B CA 1
ATOM 2054 C C . ARG B 1 91 ? -6.105 -8.633 13.195 1 98.38 91 ARG B C 1
ATOM 2056 O O . ARG B 1 91 ? -6.758 -8.789 14.234 1 98.38 91 ARG B O 1
ATOM 2063 N N . GLN B 1 92 ? -6.266 -7.605 12.383 1 98.12 92 GLN B N 1
ATOM 2064 C CA . GLN B 1 92 ? -7.328 -6.641 12.641 1 98.12 92 GLN B CA 1
ATOM 2065 C C . GLN B 1 92 ? -8.648 -7.102 12.016 1 98.12 92 GLN B C 1
ATOM 2067 O O . GLN B 1 92 ? -9.625 -6.348 11.992 1 98.12 92 GLN B O 1
ATOM 2072 N N . GLY B 1 93 ? -8.648 -8.281 11.383 1 98 93 GLY B N 1
ATOM 2073 C CA . GLY B 1 93 ? -9.891 -8.883 10.922 1 98 93 GLY B CA 1
ATOM 2074 C C . GLY B 1 93 ? -10.125 -8.695 9.438 1 98 93 GLY B C 1
ATOM 2075 O O . GLY B 1 93 ? -11.234 -8.938 8.945 1 98 93 GLY B O 1
ATOM 2076 N N . ASN B 1 94 ? -9.164 -8.242 8.672 1 98.69 94 ASN B N 1
ATOM 2077 C CA . ASN B 1 94 ? -9.312 -8.047 7.234 1 98.69 94 ASN B CA 1
ATOM 2078 C C . ASN B 1 94 ? -9 -9.328 6.465 1 98.69 94 ASN B C 1
ATOM 2080 O O . ASN B 1 94 ? -7.938 -9.922 6.637 1 98.69 94 ASN B O 1
ATOM 2084 N N . ASN B 1 95 ? -9.945 -9.789 5.625 1 98.81 95 ASN B N 1
ATOM 2085 C CA . ASN B 1 95 ? -9.586 -10.766 4.605 1 98.81 95 ASN B CA 1
ATOM 2086 C C . ASN B 1 95 ? -8.711 -10.148 3.52 1 98.81 95 ASN B C 1
ATOM 2088 O O . ASN B 1 95 ? -8.93 -9 3.119 1 98.81 95 ASN B O 1
ATOM 2092 N N . LEU B 1 96 ? -7.723 -10.938 3.066 1 98.88 96 LEU B N 1
ATOM 2093 C CA . LEU B 1 96 ? -6.766 -10.352 2.137 1 98.88 96 LEU B CA 1
ATOM 2094 C C . LEU B 1 96 ? -6.59 -11.234 0.907 1 98.88 96 LEU B C 1
ATOM 2096 O O . LEU B 1 96 ? -6.574 -12.469 1.018 1 98.88 96 LEU B O 1
ATOM 2100 N N . VAL B 1 97 ? -6.508 -10.664 -0.23 1 98.94 97 VAL B N 1
ATOM 2101 C CA . VAL B 1 97 ? -5.891 -11.258 -1.414 1 98.94 97 VAL B CA 1
ATOM 2102 C C . VAL B 1 97 ? -4.566 -10.555 -1.709 1 98.94 97 VAL B C 1
ATOM 2104 O O . VAL B 1 97 ? -4.531 -9.344 -1.941 1 98.94 97 VAL B O 1
ATOM 2107 N N . VAL B 1 98 ? -3.502 -11.289 -1.645 1 98.88 98 VAL B N 1
ATOM 2108 C CA . VAL B 1 98 ? -2.146 -10.766 -1.779 1 98.88 98 VAL B CA 1
ATOM 2109 C C . VAL B 1 98 ? -1.541 -11.234 -3.102 1 98.88 98 VAL B C 1
ATOM 2111 O O . VAL B 1 98 ? -1.554 -12.43 -3.408 1 98.88 98 VAL B O 1
ATOM 2114 N N . ASP B 1 99 ? -1.145 -10.328 -3.914 1 98.31 99 ASP B N 1
ATOM 2115 C CA . ASP B 1 99 ? -0.377 -10.758 -5.078 1 98.31 99 ASP B CA 1
ATOM 2116 C C . ASP B 1 99 ? 1.111 -10.469 -4.895 1 98.31 99 ASP B C 1
ATOM 2118 O O . ASP B 1 99 ? 1.485 -9.398 -4.41 1 98.31 99 ASP B O 1
ATOM 2122 N N . ASP B 1 100 ? 1.913 -11.445 -5.105 1 98.12 100 ASP B N 1
ATOM 2123 C CA . ASP B 1 100 ? 3.357 -11.398 -4.898 1 98.12 100 ASP B CA 1
ATOM 2124 C C . ASP B 1 100 ? 4.094 -12.188 -5.984 1 98.12 100 ASP B C 1
ATOM 2126 O O . ASP B 1 100 ? 3.477 -12.945 -6.73 1 98.12 100 ASP B O 1
ATOM 2130 N N . VAL B 1 101 ? 5.344 -11.828 -6.219 1 97.5 101 VAL B N 1
ATOM 2131 C CA . VAL B 1 101 ? 6.316 -12.617 -6.965 1 97.5 101 VAL B CA 1
ATOM 2132 C C . VAL B 1 101 ? 7.344 -13.219 -6.008 1 97.5 101 VAL B C 1
ATOM 2134 O O . VAL B 1 101 ? 8.398 -12.625 -5.762 1 97.5 101 VAL B O 1
ATOM 2137 N N . MET B 1 102 ? 7.023 -14.414 -5.5 1 96.38 102 MET B N 1
ATOM 2138 C CA . MET B 1 102 ? 7.785 -15 -4.398 1 96.38 102 MET B CA 1
ATOM 2139 C C . MET B 1 102 ? 8.984 -15.781 -4.922 1 96.38 102 MET B C 1
ATOM 2141 O O . MET B 1 102 ? 8.836 -16.656 -5.77 1 96.38 102 MET B O 1
ATOM 2145 N N . LEU B 1 103 ? 10.094 -15.344 -4.453 1 92.44 103 LEU B N 1
ATOM 2146 C CA . LEU B 1 103 ? 11.359 -16 -4.781 1 92.44 103 LEU B CA 1
ATOM 2147 C C . LEU B 1 103 ? 12.047 -16.516 -3.525 1 92.44 103 LEU B C 1
ATOM 2149 O O . LEU B 1 103 ? 11.727 -16.094 -2.414 1 92.44 103 LEU B O 1
ATOM 2153 N N . ASP B 1 104 ? 12.906 -17.422 -3.652 1 87.56 104 ASP B N 1
ATOM 2154 C CA . ASP B 1 104 ? 13.844 -17.828 -2.613 1 87.56 104 ASP B CA 1
ATOM 2155 C C . ASP B 1 104 ? 13.117 -18.234 -1.338 1 87.56 104 ASP B C 1
ATOM 2157 O O . ASP B 1 104 ? 13.43 -17.75 -0.25 1 87.56 104 ASP B O 1
ATOM 2161 N N . GLY B 1 105 ? 12.086 -19.047 -1.466 1 91.81 105 GLY B N 1
ATOM 2162 C CA . GLY B 1 105 ? 11.398 -19.594 -0.306 1 91.81 105 GLY B CA 1
ATOM 2163 C C . GLY B 1 105 ? 10.328 -18.672 0.242 1 91.81 105 GLY B C 1
ATOM 2164 O O . GLY B 1 105 ? 9.922 -18.812 1.396 1 91.81 105 GLY B O 1
ATOM 2165 N N . GLY B 1 106 ? 9.938 -17.734 -0.508 1 94.81 106 GLY B N 1
ATOM 2166 C CA . GLY B 1 106 ? 8.961 -16.75 -0.087 1 94.81 106 GLY B CA 1
ATOM 2167 C C . GLY B 1 106 ? 7.672 -17.359 0.43 1 94.81 106 GLY B C 1
ATOM 2168 O O . GLY B 1 106 ? 7.129 -16.922 1.444 1 94.81 106 GLY B O 1
ATOM 2169 N N . MET B 1 107 ? 7.207 -18.422 -0.203 1 96.88 107 MET B N 1
ATOM 2170 C CA . MET B 1 107 ? 5.965 -19.078 0.206 1 96.88 107 MET B CA 1
ATOM 2171 C C . MET B 1 107 ? 6.094 -19.656 1.611 1 96.88 107 MET B C 1
ATOM 2173 O O . MET B 1 107 ? 5.215 -19.469 2.451 1 96.88 107 MET B O 1
ATOM 2177 N N . ALA B 1 108 ? 7.219 -20.297 1.87 1 96 108 ALA B N 1
ATOM 2178 C CA . ALA B 1 108 ? 7.434 -20.875 3.191 1 96 108 ALA B CA 1
ATOM 2179 C C . ALA B 1 108 ? 7.453 -19.797 4.27 1 96 108 ALA B C 1
ATOM 2181 O O . ALA B 1 108 ? 6.926 -20 5.367 1 96 108 ALA B O 1
ATOM 2182 N N . GLN B 1 109 ? 8.023 -18.703 3.971 1 95.88 109 GLN B N 1
ATOM 2183 C CA . GLN B 1 109 ? 8.078 -17.578 4.91 1 95.88 109 GLN B CA 1
ATOM 2184 C C . GLN B 1 109 ? 6.684 -17.047 5.215 1 95.88 109 GLN B C 1
ATOM 2186 O O . GLN B 1 109 ? 6.352 -16.781 6.371 1 95.88 109 GLN B O 1
ATOM 2191 N N . TYR B 1 110 ? 5.859 -16.906 4.172 1 97.5 110 TYR B N 1
ATOM 2192 C CA . TYR B 1 110 ? 4.48 -16.469 4.371 1 97.5 110 TYR B CA 1
ATOM 2193 C C . TYR B 1 110 ? 3.729 -17.453 5.266 1 97.5 110 TYR B C 1
ATOM 2195 O O . TYR B 1 110 ? 3.061 -17.031 6.219 1 97.5 110 TYR B O 1
ATOM 2203 N N . LEU B 1 111 ? 3.855 -18.703 4.914 1 97.25 111 LEU B N 1
ATOM 2204 C CA . LEU B 1 111 ? 3.068 -19.719 5.617 1 97.25 111 LEU B CA 1
ATOM 2205 C C . LEU B 1 111 ? 3.459 -19.781 7.09 1 97.25 111 LEU B C 1
ATOM 2207 O O . LEU B 1 111 ? 2.607 -20 7.953 1 97.25 111 LEU B O 1
ATOM 2211 N N . GLU B 1 112 ? 4.703 -19.609 7.355 1 97.81 112 GLU B N 1
ATOM 2212 C CA . GLU B 1 112 ? 5.152 -19.562 8.742 1 97.81 112 GLU B CA 1
ATOM 2213 C C . GLU B 1 112 ? 4.609 -18.328 9.461 1 97.81 112 GLU B C 1
ATOM 2215 O O . GLU B 1 112 ? 4.047 -18.453 10.555 1 97.81 112 GLU B O 1
ATOM 2220 N N . LEU B 1 113 ? 4.711 -17.234 8.859 1 98.06 113 LEU B N 1
ATOM 2221 C CA . LEU B 1 113 ? 4.328 -15.961 9.453 1 98.06 113 LEU B CA 1
ATOM 2222 C C . LEU B 1 113 ? 2.82 -15.883 9.656 1 98.06 113 LEU B C 1
ATOM 2224 O O . LEU B 1 113 ? 2.35 -15.266 10.617 1 98.06 113 LEU B O 1
ATOM 2228 N N . LEU B 1 114 ? 2.086 -16.531 8.727 1 98.5 114 LEU B N 1
ATOM 2229 C CA . LEU B 1 114 ? 0.633 -16.391 8.711 1 98.5 114 LEU B CA 1
ATOM 2230 C C . LEU B 1 114 ? -0.035 -17.656 9.266 1 98.5 114 LEU B C 1
ATOM 2232 O O . LEU B 1 114 ? -1.202 -17.922 8.969 1 98.5 114 LEU B O 1
ATOM 2236 N N . SER B 1 115 ? 0.647 -18.422 10.094 1 97.44 115 SER B N 1
ATOM 2237 C CA . SER B 1 115 ? 0.209 -19.734 10.531 1 97.44 115 SER B CA 1
ATOM 2238 C C . SER B 1 115 ? -1.041 -19.641 11.398 1 97.44 115 SER B C 1
ATOM 2240 O O . SER B 1 115 ? -1.749 -20.641 11.586 1 97.44 115 SER B O 1
ATOM 2242 N N . ASP B 1 116 ? -1.396 -18.453 11.938 1 96.69 116 ASP B N 1
ATOM 2243 C CA . ASP B 1 116 ? -2.557 -18.281 12.805 1 96.69 116 ASP B CA 1
ATOM 2244 C C . ASP B 1 116 ? -3.824 -18.047 11.984 1 96.69 116 ASP B C 1
ATOM 2246 O O . ASP B 1 116 ? -4.922 -17.969 12.531 1 96.69 116 ASP B O 1
ATOM 2250 N N . PHE B 1 117 ? -3.688 -17.984 10.656 1 98.25 117 PHE B N 1
ATOM 2251 C CA . PHE B 1 117 ? -4.816 -17.641 9.805 1 98.25 117 PHE B CA 1
ATOM 2252 C C . PHE B 1 117 ? -5.129 -18.766 8.836 1 98.25 117 PHE B C 1
ATOM 2254 O O . PHE B 1 117 ? -4.359 -19.719 8.711 1 98.25 117 PHE B O 1
ATOM 2261 N N . ALA B 1 118 ? -6.332 -18.703 8.258 1 97.44 118 ALA B N 1
ATOM 2262 C CA . ALA B 1 118 ? -6.617 -19.531 7.086 1 97.44 118 ALA B CA 1
ATOM 2263 C C . ALA 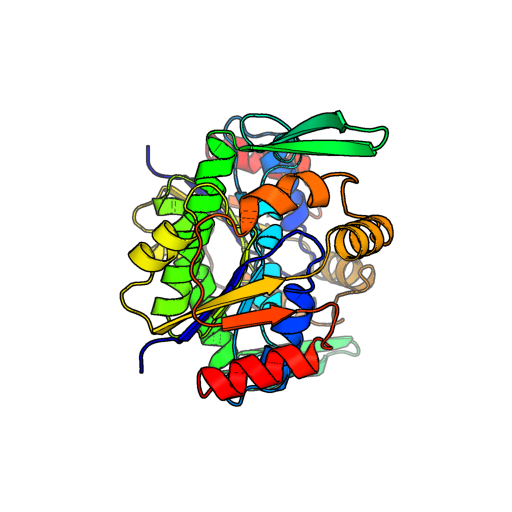B 1 118 ? -5.922 -18.969 5.844 1 97.44 118 ALA B C 1
ATOM 2265 O O . ALA B 1 118 ? -6.285 -17.906 5.344 1 97.44 118 ALA B O 1
ATOM 2266 N N . VAL B 1 119 ? -4.922 -19.719 5.363 1 98.44 119 VAL B N 1
ATOM 2267 C CA . VAL B 1 119 ? -4.133 -19.266 4.227 1 98.44 119 VAL B CA 1
ATOM 2268 C C . VAL B 1 119 ? -4.324 -20.203 3.047 1 98.44 119 VAL B C 1
ATOM 2270 O O . VAL B 1 119 ? -4.258 -21.422 3.205 1 98.44 119 VAL B O 1
ATOM 2273 N N . PHE B 1 120 ? -4.559 -19.656 1.912 1 98.62 120 PHE B N 1
ATOM 2274 C CA . PHE B 1 120 ? -4.746 -20.391 0.672 1 98.62 120 PHE B CA 1
ATOM 2275 C C . PHE B 1 120 ? -3.742 -19.953 -0.384 1 98.62 120 PHE B C 1
ATOM 2277 O O . PHE B 1 120 ? -3.766 -18.797 -0.822 1 98.62 120 PHE B O 1
ATOM 2284 N N . SER B 1 121 ? -2.885 -20.859 -0.788 1 98.81 121 SER B N 1
ATOM 2285 C CA . SER B 1 121 ? -1.858 -20.531 -1.771 1 98.81 121 SER B CA 1
ATOM 2286 C C . SER B 1 121 ? -2.305 -20.906 -3.182 1 98.81 121 SER B C 1
ATOM 2288 O O . SER B 1 121 ? -2.721 -22.031 -3.428 1 98.81 121 SER B O 1
ATOM 2290 N N . VAL B 1 122 ? -2.227 -19.953 -4.086 1 98.94 122 VAL B N 1
ATOM 2291 C CA . VAL B 1 122 ? -2.639 -20.156 -5.473 1 98.94 122 VAL B CA 1
ATOM 2292 C C . VAL B 1 122 ? -1.475 -19.828 -6.41 1 98.94 122 VAL B C 1
ATOM 2294 O O . VAL B 1 122 ? -0.91 -18.734 -6.359 1 98.94 122 VAL B O 1
ATOM 2297 N N . GLY B 1 123 ? -1.098 -20.828 -7.203 1 98.88 123 GLY B N 1
ATOM 2298 C CA . GLY B 1 123 ? -0.179 -20.562 -8.297 1 98.88 123 GLY B CA 1
ATOM 2299 C C . GLY B 1 123 ? -0.867 -20.016 -9.539 1 98.88 123 GLY B C 1
ATOM 2300 O O . GLY B 1 123 ? -1.803 -20.641 -10.055 1 98.88 123 GLY B O 1
ATOM 2301 N N . VAL B 1 124 ? -0.491 -18.859 -10.023 1 98.94 124 VAL B N 1
ATOM 2302 C CA . VAL B 1 124 ? -1.021 -18.266 -11.242 1 98.94 124 VAL B CA 1
ATOM 2303 C C . VAL B 1 124 ? -0.038 -18.484 -12.391 1 98.94 124 VAL B C 1
ATOM 2305 O O . VAL B 1 124 ? 1.044 -17.891 -12.406 1 98.94 124 VAL B O 1
ATOM 2308 N N . LEU B 1 125 ? -0.467 -19.234 -13.32 1 98.69 125 LEU B N 1
ATOM 2309 C CA . LEU B 1 125 ? 0.447 -19.75 -14.328 1 98.69 125 LEU B CA 1
ATOM 2310 C C . LEU B 1 125 ? 0.037 -19.297 -15.727 1 98.69 125 LEU B C 1
ATOM 2312 O O . LEU B 1 125 ? -1.137 -19 -15.961 1 98.69 125 LEU B O 1
ATOM 2316 N N . ALA B 1 126 ? 0.994 -19.172 -16.625 1 98.69 126 ALA B N 1
ATOM 2317 C CA . ALA B 1 126 ? 0.849 -18.984 -18.062 1 98.69 126 ALA B CA 1
ATOM 2318 C C . ALA B 1 126 ? 2.137 -19.359 -18.797 1 98.69 126 ALA B C 1
ATOM 2320 O O . ALA B 1 126 ? 3.225 -19.297 -18.219 1 98.69 126 ALA B O 1
ATOM 2321 N N . PRO B 1 127 ? 2.014 -19.828 -20.078 1 98.31 127 PRO B N 1
ATOM 2322 C CA . PRO B 1 127 ? 3.232 -20.094 -20.844 1 98.31 127 PRO B CA 1
ATOM 2323 C C . PRO B 1 127 ? 4.113 -18.859 -21.016 1 98.31 127 PRO B C 1
ATOM 2325 O O . PRO B 1 127 ? 3.611 -17.734 -21.016 1 98.31 127 PRO B O 1
ATOM 2328 N N . LEU B 1 128 ? 5.457 -19.156 -21.172 1 96.19 128 LEU B N 1
ATOM 2329 C CA . LEU B 1 128 ? 6.43 -18.062 -21.203 1 96.19 128 LEU B CA 1
ATOM 2330 C C . LEU B 1 128 ? 6.121 -17.109 -22.359 1 96.19 128 LEU B C 1
ATOM 2332 O O . LEU B 1 128 ? 6.223 -15.883 -22.188 1 96.19 128 LEU B O 1
ATOM 2336 N N . ASP B 1 129 ? 5.719 -17.594 -23.5 1 96.31 129 ASP B N 1
ATOM 2337 C CA . ASP B 1 129 ? 5.453 -16.734 -24.656 1 96.31 129 ASP B CA 1
ATOM 2338 C C . ASP B 1 129 ? 4.273 -15.797 -24.375 1 96.31 129 ASP B C 1
ATOM 2340 O O . ASP B 1 129 ? 4.281 -14.641 -24.797 1 96.31 129 ASP B O 1
ATOM 2344 N N . VAL B 1 130 ? 3.273 -16.297 -23.625 1 97.69 130 VAL B N 1
ATOM 2345 C CA . VAL B 1 130 ? 2.121 -15.484 -23.25 1 97.69 130 VAL B CA 1
ATOM 2346 C C . VAL B 1 130 ? 2.557 -14.391 -22.266 1 97.69 130 VAL B C 1
ATOM 2348 O O . VAL B 1 130 ? 2.191 -13.227 -22.422 1 97.69 130 VAL B O 1
ATOM 2351 N N . LEU B 1 131 ? 3.344 -14.766 -21.266 1 97.31 131 LEU B N 1
ATOM 2352 C CA . LEU B 1 131 ? 3.828 -13.828 -20.266 1 97.31 131 LEU B CA 1
ATOM 2353 C C . LEU B 1 131 ? 4.652 -12.719 -20.906 1 97.31 131 LEU B C 1
ATOM 2355 O O . LEU B 1 131 ? 4.473 -11.539 -20.594 1 97.31 131 LEU B O 1
ATOM 2359 N N . GLU B 1 132 ? 5.527 -13.07 -21.828 1 94.62 132 GLU B N 1
ATOM 2360 C CA . GLU B 1 132 ? 6.387 -12.102 -22.5 1 94.62 132 GLU B CA 1
ATOM 2361 C C . GLU B 1 132 ? 5.566 -11.148 -23.375 1 94.62 132 GLU B C 1
ATOM 2363 O O . GLU B 1 132 ? 5.855 -9.953 -23.438 1 94.62 132 GLU B O 1
ATOM 2368 N N . ALA B 1 133 ? 4.555 -11.68 -24.031 1 95.75 133 ALA B N 1
ATOM 2369 C CA . ALA B 1 133 ? 3.678 -10.836 -24.844 1 95.75 133 ALA B CA 1
ATOM 2370 C C . ALA B 1 133 ? 2.939 -9.82 -23.969 1 95.75 133 ALA B C 1
ATOM 2372 O O . ALA B 1 133 ? 2.875 -8.641 -24.312 1 95.75 133 ALA B O 1
ATOM 2373 N N . ARG B 1 134 ? 2.424 -10.289 -22.844 1 96.31 134 ARG B N 1
ATOM 2374 C CA . ARG B 1 134 ? 1.716 -9.414 -21.922 1 96.31 134 ARG B CA 1
ATOM 2375 C C . ARG B 1 134 ? 2.654 -8.367 -21.328 1 96.31 134 ARG B C 1
ATOM 2377 O O . ARG B 1 134 ? 2.285 -7.195 -21.203 1 96.31 134 ARG B O 1
ATOM 2384 N N . GLU B 1 135 ? 3.832 -8.82 -20.891 1 95.06 135 GLU B N 1
ATOM 2385 C CA . GLU B 1 135 ? 4.859 -7.914 -20.391 1 95.06 135 GLU B CA 1
ATOM 2386 C C . GLU B 1 135 ? 5.172 -6.809 -21.391 1 95.06 135 GLU B C 1
ATOM 2388 O O . GLU B 1 135 ? 5.266 -5.637 -21.016 1 95.06 135 GLU B O 1
ATOM 2393 N N . GLY B 1 136 ? 5.285 -7.16 -22.672 1 92.94 136 GLY B N 1
ATOM 2394 C CA . GLY B 1 136 ? 5.602 -6.211 -23.734 1 92.94 136 GLY B CA 1
ATOM 2395 C C . GLY B 1 136 ? 4.484 -5.215 -23.984 1 92.94 136 GLY B C 1
ATOM 2396 O O . GLY B 1 136 ? 4.738 -4.094 -24.438 1 92.94 136 GLY B O 1
ATOM 2397 N N . ALA B 1 137 ? 3.277 -5.574 -23.688 1 94.25 137 ALA B N 1
ATOM 2398 C CA . ALA B 1 137 ? 2.113 -4.727 -23.938 1 94.25 137 ALA B CA 1
ATOM 2399 C C . ALA B 1 137 ? 1.928 -3.707 -22.828 1 94.25 137 ALA B C 1
ATOM 2401 O O . ALA B 1 137 ? 1.142 -2.766 -22.969 1 94.25 137 ALA B O 1
ATOM 2402 N N . ARG B 1 138 ? 2.68 -3.857 -21.766 1 90.38 138 ARG B N 1
ATOM 2403 C CA . ARG B 1 138 ? 2.586 -2.945 -20.625 1 90.38 138 ARG B CA 1
ATOM 2404 C C . ARG B 1 138 ? 3.713 -1.917 -20.656 1 90.38 138 ARG B C 1
ATOM 2406 O O . ARG B 1 138 ? 4.883 -2.275 -20.797 1 90.38 138 ARG B O 1
ATOM 2413 N N . ALA B 1 139 ? 3.4 -0.767 -20.438 1 83.62 139 ALA B N 1
ATOM 2414 C CA . ALA B 1 139 ? 4.363 0.328 -20.516 1 83.62 139 ALA B CA 1
ATOM 2415 C C . ALA B 1 139 ? 5.219 0.405 -19.25 1 83.62 139 ALA B C 1
ATOM 2417 O O . ALA B 1 139 ? 6.309 0.981 -19.266 1 83.62 139 ALA B O 1
ATOM 2418 N N . ASP B 1 140 ? 4.809 -0.221 -18.219 1 85 140 ASP B N 1
ATOM 2419 C CA . ASP B 1 140 ? 5.473 -0.045 -16.938 1 85 140 ASP B CA 1
ATOM 2420 C C . ASP B 1 140 ? 6.289 -1.282 -16.562 1 85 140 ASP B C 1
ATOM 2422 O O . ASP B 1 140 ? 6.648 -1.467 -15.398 1 85 140 ASP B O 1
ATOM 2426 N N . ARG B 1 141 ? 6.551 -2.066 -17.547 1 85.75 141 ARG B N 1
ATOM 2427 C CA . ARG B 1 141 ? 7.289 -3.291 -17.25 1 85.75 141 ARG B CA 1
ATOM 2428 C C . ARG B 1 141 ? 8.617 -3.32 -18 1 85.75 141 ARG B C 1
ATOM 2430 O O . ARG B 1 141 ? 8.719 -2.826 -19.125 1 85.75 141 ARG B O 1
ATOM 2437 N N . LEU B 1 142 ? 9.664 -3.973 -17.297 1 82.38 142 LEU B N 1
ATOM 2438 C CA . LEU B 1 142 ? 10.977 -4.18 -17.906 1 82.38 142 LEU B CA 1
ATOM 2439 C C . LEU B 1 142 ? 11.008 -5.48 -18.703 1 82.38 142 LEU B C 1
ATOM 2441 O O . LEU B 1 142 ? 10.93 -6.566 -18.125 1 82.38 142 LEU B O 1
ATOM 2445 N N . PRO B 1 143 ? 11.195 -5.293 -20.062 1 86.56 143 PRO B N 1
ATOM 2446 C CA . PRO B 1 143 ? 11.25 -6.535 -20.844 1 86.56 143 PRO B CA 1
ATOM 2447 C C . PRO B 1 143 ? 12.344 -7.484 -20.344 1 86.56 143 PRO B C 1
ATOM 2449 O O . PRO B 1 143 ? 13.469 -7.051 -20.078 1 86.56 143 PRO B O 1
ATOM 2452 N N . GLY B 1 144 ? 11.969 -8.742 -20.25 1 92.25 144 GLY B N 1
ATOM 2453 C CA . GLY B 1 144 ? 12.945 -9.742 -19.859 1 92.25 144 GLY B CA 1
ATOM 2454 C C . GLY B 1 144 ? 12.797 -10.188 -18.422 1 92.25 144 GLY B C 1
ATOM 2455 O O . GLY B 1 144 ? 13.383 -11.195 -18 1 92.25 144 GLY B O 1
ATOM 2456 N N . LEU B 1 145 ? 12.039 -9.461 -17.656 1 92.69 145 LEU B N 1
ATOM 2457 C CA . LEU B 1 145 ? 11.812 -9.82 -16.266 1 92.69 145 LEU B CA 1
ATOM 2458 C C . LEU B 1 145 ? 11 -11.102 -16.156 1 92.69 145 LEU B C 1
ATOM 2460 O O . LEU B 1 145 ? 11.32 -11.984 -15.359 1 92.69 145 LEU B O 1
ATOM 2464 N N . ALA B 1 146 ? 10.008 -11.234 -16.969 1 94.19 146 ALA B N 1
ATOM 2465 C CA . ALA B 1 146 ? 9.148 -12.414 -16.953 1 94.19 146 ALA B CA 1
ATOM 2466 C C . ALA B 1 146 ? 9.953 -13.688 -17.234 1 94.19 146 ALA B C 1
ATOM 2468 O O . ALA B 1 146 ? 9.758 -14.711 -16.578 1 94.19 146 ALA B O 1
ATOM 2469 N N . ARG B 1 147 ? 10.859 -13.586 -18.203 1 92.44 147 ARG B N 1
ATOM 2470 C CA . ARG B 1 147 ? 11.672 -14.742 -18.547 1 92.44 147 ARG B CA 1
ATOM 2471 C C . ARG B 1 147 ? 12.508 -15.203 -17.359 1 92.44 147 ARG B C 1
ATOM 2473 O O . ARG B 1 147 ? 12.539 -16.391 -17.031 1 92.44 147 ARG B O 1
ATOM 2480 N N . TRP B 1 148 ? 13.117 -14.305 -16.719 1 92 148 TRP B N 1
ATOM 2481 C CA . TRP B 1 148 ? 13.953 -14.617 -15.562 1 92 148 TRP B CA 1
ATOM 2482 C C . TRP B 1 148 ? 13.109 -15.203 -14.43 1 92 148 TRP B C 1
ATOM 2484 O O . TRP B 1 148 ? 13.484 -16.203 -13.82 1 92 148 TRP B O 1
ATOM 2494 N N . GLN B 1 149 ? 11.984 -14.648 -14.156 1 95.19 149 GLN B N 1
ATOM 2495 C CA . GLN B 1 149 ? 11.094 -15.094 -13.086 1 95.19 149 GLN B CA 1
ATOM 2496 C C . GLN B 1 149 ? 10.484 -16.453 -13.406 1 95.19 149 GLN B C 1
ATOM 2498 O O . GLN B 1 149 ? 10.266 -17.266 -12.5 1 95.19 149 GLN B O 1
ATOM 2503 N N . PHE B 1 150 ? 10.25 -16.719 -14.695 1 95.12 150 PHE B N 1
ATOM 2504 C CA . PHE B 1 150 ? 9.523 -17.891 -15.156 1 95.12 150 PHE B CA 1
ATOM 2505 C C . PHE B 1 150 ? 10.164 -19.172 -14.617 1 95.12 150 PHE B C 1
ATOM 2507 O O . PHE B 1 150 ? 9.469 -20.094 -14.203 1 95.12 150 PHE B O 1
ATOM 2514 N N . GLU B 1 151 ? 11.375 -19.203 -14.594 1 89.31 151 GLU B N 1
ATOM 2515 C CA . GLU B 1 151 ? 12.109 -20.406 -14.195 1 89.31 151 GLU B CA 1
ATOM 2516 C C . GLU B 1 151 ? 12.25 -20.469 -12.672 1 89.31 151 GLU B C 1
ATOM 2518 O O . GLU B 1 151 ? 12.703 -21.484 -12.141 1 89.31 151 GLU B O 1
ATOM 2523 N N . ARG B 1 152 ? 11.812 -19.5 -11.938 1 94.81 152 ARG B N 1
ATOM 2524 C CA . ARG B 1 152 ? 12.211 -19.375 -10.531 1 94.81 152 ARG B CA 1
ATOM 2525 C C . ARG B 1 152 ? 10.984 -19.328 -9.625 1 94.81 152 ARG B C 1
ATOM 2527 O O . ARG B 1 152 ? 10.977 -19.953 -8.555 1 94.81 152 ARG B O 1
ATOM 2534 N N . VAL B 1 153 ? 9.906 -18.672 -10.008 1 97.19 153 VAL B N 1
ATOM 2535 C CA . VAL B 1 153 ? 8.797 -18.266 -9.148 1 97.19 153 VAL B CA 1
ATOM 2536 C C . VAL B 1 153 ? 8.062 -19.516 -8.648 1 97.19 153 VAL B C 1
ATOM 2538 O O . VAL B 1 153 ? 7.727 -19.609 -7.465 1 97.19 153 VAL B O 1
ATOM 2541 N N . HIS B 1 154 ? 7.898 -20.5 -9.484 1 97.5 154 HIS B N 1
ATOM 2542 C CA . HIS B 1 154 ? 7.07 -21.656 -9.125 1 97.5 154 HIS B CA 1
ATOM 2543 C C . HIS B 1 154 ? 7.926 -22.859 -8.742 1 97.5 154 HIS B C 1
ATOM 2545 O O . HIS B 1 154 ? 7.402 -23.875 -8.297 1 97.5 154 HIS B O 1
ATOM 2551 N N . LYS B 1 155 ? 9.227 -22.672 -8.891 1 95.19 155 LYS B N 1
ATOM 2552 C CA . LYS B 1 155 ? 10.125 -23.797 -8.656 1 95.19 155 LYS B CA 1
ATOM 2553 C C . LYS B 1 155 ? 10.062 -24.25 -7.203 1 95.19 155 LYS B C 1
ATOM 2555 O O . LYS B 1 155 ? 10.297 -23.469 -6.285 1 95.19 155 LYS B O 1
ATOM 2560 N N . GLY B 1 156 ? 9.703 -25.5 -6.977 1 94.62 156 GLY B N 1
ATOM 2561 C CA . GLY B 1 156 ? 9.711 -26.109 -5.652 1 94.62 156 GLY B CA 1
ATOM 2562 C C . GLY B 1 156 ? 8.539 -25.672 -4.793 1 94.62 156 GLY B C 1
ATOM 2563 O O . GLY B 1 156 ? 8.508 -25.953 -3.59 1 94.62 156 GLY B O 1
ATOM 2564 N N . VAL B 1 157 ? 7.598 -25 -5.383 1 97.25 157 VAL B N 1
ATOM 2565 C CA . VAL B 1 157 ? 6.473 -24.531 -4.59 1 97.25 157 VAL B CA 1
ATOM 2566 C C . VAL B 1 157 ? 5.273 -25.453 -4.789 1 97.25 157 VAL B C 1
ATOM 2568 O O . VAL B 1 157 ? 4.953 -25.828 -5.914 1 97.25 157 VAL B O 1
ATOM 2571 N N . VAL B 1 158 ? 4.691 -25.859 -3.754 1 96.62 158 VAL B N 1
ATOM 2572 C CA . VAL B 1 158 ? 3.449 -26.625 -3.783 1 96.62 158 VAL B CA 1
ATOM 2573 C C . VAL B 1 158 ? 2.275 -25.719 -3.416 1 96.62 158 VAL B C 1
ATOM 2575 O O . VAL B 1 158 ? 2.279 -25.094 -2.359 1 96.62 158 VAL B O 1
ATOM 2578 N N . TYR B 1 159 ? 1.335 -25.688 -4.293 1 98.38 159 TYR B N 1
ATOM 2579 C CA . TYR B 1 159 ? 0.182 -24.812 -4.094 1 98.38 159 TYR B CA 1
ATOM 2580 C C . TYR B 1 159 ? -1.043 -25.609 -3.678 1 98.38 159 TYR B C 1
ATOM 2582 O O . TYR B 1 159 ? -1.151 -26.797 -3.994 1 98.38 159 TYR B O 1
ATOM 2590 N N . ASP B 1 160 ? -1.95 -24.906 -3.014 1 98.69 160 ASP B N 1
ATOM 2591 C CA . ASP B 1 160 ? -3.262 -25.5 -2.77 1 98.69 160 ASP B CA 1
ATOM 2592 C C . ASP B 1 160 ? -4.07 -25.594 -4.062 1 98.69 160 ASP B C 1
ATOM 2594 O O . ASP B 1 160 ? -4.926 -26.469 -4.199 1 98.69 160 ASP B O 1
ATOM 2598 N N . LEU B 1 161 ? -3.842 -24.672 -5.008 1 98.88 161 LEU B N 1
ATOM 2599 C CA . LEU B 1 161 ? -4.516 -24.609 -6.301 1 98.88 161 LEU B CA 1
ATOM 2600 C C . LEU B 1 161 ? -3.645 -23.922 -7.34 1 98.88 161 LEU B C 1
ATOM 2602 O O . LEU B 1 161 ? -2.904 -22.984 -7.008 1 98.88 161 LEU B O 1
ATOM 2606 N N . GLU B 1 162 ? -3.674 -24.391 -8.531 1 98.81 162 GLU B N 1
ATOM 2607 C CA . GLU B 1 162 ? -3.059 -23.703 -9.656 1 98.81 162 GLU B CA 1
ATOM 2608 C C . GLU B 1 162 ? -4.102 -23.281 -10.695 1 98.81 162 GLU B C 1
ATOM 2610 O O . GLU B 1 162 ? -5.035 -24.047 -10.977 1 98.81 162 GLU B O 1
ATOM 2615 N N . VAL B 1 163 ? -3.969 -22.078 -11.195 1 98.88 163 VAL B N 1
ATOM 2616 C CA . VAL B 1 163 ? -4.832 -21.625 -12.273 1 98.88 163 VAL B CA 1
ATOM 2617 C C . VAL B 1 163 ? -3.984 -21.156 -13.453 1 98.88 163 VAL B C 1
ATOM 2619 O O . VAL B 1 163 ? -2.928 -20.547 -13.266 1 98.88 163 VAL B O 1
ATOM 2622 N N . ASP B 1 164 ? -4.457 -21.469 -14.648 1 98.81 164 ASP B N 1
ATOM 2623 C CA . ASP B 1 164 ? -3.777 -21.109 -15.883 1 98.81 164 ASP B CA 1
ATOM 2624 C C . ASP B 1 164 ? -4.504 -19.969 -16.594 1 98.81 164 ASP B C 1
ATOM 2626 O O . ASP B 1 164 ? -5.547 -20.172 -17.219 1 98.81 164 ASP B O 1
ATOM 2630 N N . THR B 1 165 ? -3.883 -18.812 -16.578 1 98.75 165 THR B N 1
ATOM 2631 C CA . THR B 1 165 ? -4.551 -17.625 -17.078 1 98.75 165 THR B CA 1
ATOM 2632 C C . THR B 1 165 ? -4.477 -17.562 -18.609 1 98.75 165 THR B C 1
ATOM 2634 O O . THR B 1 165 ? -5.039 -16.656 -19.219 1 98.75 165 THR B O 1
ATOM 2637 N N . SER B 1 166 ? -3.725 -18.422 -19.219 1 98.44 166 SER B N 1
ATOM 2638 C CA . SER B 1 166 ? -3.764 -18.516 -20.688 1 98.44 166 SER B CA 1
ATOM 2639 C C . SER B 1 166 ? -4.984 -19.281 -21.156 1 98.44 166 SER B C 1
ATOM 2641 O O . SER B 1 166 ? -5.402 -19.156 -22.312 1 98.44 166 SER B O 1
ATOM 2643 N N . ALA B 1 167 ? -5.555 -20.031 -20.281 1 98.56 167 ALA B N 1
ATOM 2644 C CA . ALA B 1 167 ? -6.688 -20.891 -20.625 1 98.56 167 ALA B CA 1
ATOM 2645 C C . ALA B 1 167 ? -7.98 -20.359 -20.031 1 98.56 167 ALA B C 1
ATOM 2647 O O . ALA B 1 167 ? -9.07 -20.641 -20.531 1 98.56 167 ALA B O 1
ATOM 2648 N N . LEU B 1 168 ? -7.887 -19.656 -18.969 1 98.69 168 LEU B N 1
ATOM 2649 C CA . LEU B 1 168 ? -9.031 -19.172 -18.203 1 98.69 168 LEU B CA 1
ATOM 2650 C C . LEU B 1 168 ? -9.008 -17.656 -18.125 1 98.69 168 LEU B C 1
ATOM 2652 O O . LEU B 1 168 ? -7.945 -17.047 -17.953 1 98.69 168 LEU B O 1
ATOM 2656 N N . SER B 1 169 ? -10.195 -17.031 -18.188 1 98.56 169 SER B N 1
ATOM 2657 C CA . SER B 1 169 ? -10.312 -15.602 -17.891 1 98.56 169 SER B CA 1
ATOM 2658 C C . SER B 1 169 ? -10.094 -15.328 -16.422 1 98.56 169 SER B C 1
ATOM 2660 O O . SER B 1 169 ? -10.156 -16.234 -15.586 1 98.56 169 SER B O 1
ATOM 2662 N N . PRO B 1 170 ? -9.828 -14.125 -16.109 1 98.56 170 PRO B N 1
ATOM 2663 C CA . PRO B 1 170 ? -9.703 -13.781 -14.703 1 98.56 170 PRO B CA 1
ATOM 2664 C C . PRO B 1 170 ? -10.922 -14.188 -13.883 1 98.56 170 PRO B C 1
ATOM 2666 O O . PRO B 1 170 ? -10.781 -14.688 -12.758 1 98.56 170 PRO B O 1
ATOM 2669 N N . LEU B 1 171 ? -12.078 -13.969 -14.43 1 98.5 171 LEU B N 1
ATOM 2670 C CA . LEU B 1 171 ? -13.305 -14.328 -13.742 1 98.5 171 LEU B CA 1
ATOM 2671 C C . LEU B 1 171 ? -13.383 -15.836 -13.531 1 98.5 171 LEU B C 1
ATOM 2673 O O . LEU B 1 171 ? -13.75 -16.297 -12.445 1 98.5 171 LEU B O 1
ATOM 2677 N N . GLU B 1 172 ? -13.039 -16.594 -14.531 1 98.81 172 GLU B N 1
ATOM 2678 C CA . GLU B 1 172 ? -13.047 -18.047 -14.414 1 98.81 172 GLU B CA 1
ATOM 2679 C C . GLU B 1 172 ? -12.031 -18.516 -13.375 1 98.81 172 GLU B C 1
ATOM 2681 O O . GLU B 1 172 ? -12.305 -19.453 -12.609 1 98.81 172 GLU B O 1
ATOM 2686 N N . CYS B 1 173 ? -10.852 -17.938 -13.375 1 98.88 173 CYS B N 1
ATOM 2687 C CA . CYS B 1 173 ? -9.852 -18.25 -12.352 1 98.88 173 CYS B CA 1
ATOM 2688 C C . CYS B 1 173 ? -10.398 -17.969 -10.953 1 98.88 173 CYS B C 1
ATOM 2690 O O . CYS B 1 173 ? -10.266 -18.797 -10.055 1 98.88 173 CYS B O 1
ATOM 2692 N N . ALA B 1 174 ? -11.031 -16.828 -10.789 1 98.81 174 ALA B N 1
ATOM 2693 C CA . ALA B 1 174 ? -11.602 -16.422 -9.508 1 98.81 174 ALA B CA 1
ATOM 2694 C C . ALA B 1 174 ? -12.68 -17.406 -9.062 1 98.81 174 ALA B C 1
ATOM 2696 O O . ALA B 1 174 ? -12.773 -17.75 -7.879 1 98.81 174 ALA B O 1
ATOM 2697 N N . GLU B 1 175 ? -13.492 -17.859 -9.992 1 98.69 175 GLU B N 1
ATOM 2698 C CA . GLU B 1 175 ? -14.539 -18.828 -9.688 1 98.69 175 GLU B CA 1
ATOM 2699 C C . GLU B 1 175 ? -13.953 -20.141 -9.172 1 98.69 175 GLU B C 1
ATOM 2701 O O . GLU B 1 175 ? -14.484 -20.734 -8.234 1 98.69 175 GLU B O 1
ATOM 2706 N N . ARG B 1 176 ? -12.875 -20.547 -9.789 1 98.75 176 ARG B N 1
ATOM 2707 C CA . ARG B 1 176 ? -12.211 -21.766 -9.344 1 98.75 176 ARG B CA 1
ATOM 2708 C C . ARG B 1 176 ? -11.664 -21.609 -7.93 1 98.75 176 ARG B C 1
ATOM 2710 O O . ARG B 1 176 ? -11.781 -22.516 -7.105 1 98.75 176 ARG B O 1
ATOM 2717 N N . ILE B 1 177 ? -11.102 -20.484 -7.672 1 98.75 177 ILE B N 1
ATOM 2718 C CA . ILE B 1 177 ? -10.547 -20.203 -6.355 1 98.75 177 ILE B CA 1
ATOM 2719 C C . ILE B 1 177 ? -11.672 -20.172 -5.32 1 98.75 177 ILE B C 1
ATOM 2721 O O . ILE B 1 177 ? -11.562 -20.797 -4.258 1 98.75 177 ILE B O 1
ATOM 2725 N N . GLN B 1 178 ? -12.719 -19.484 -5.609 1 98.19 178 GLN B N 1
ATOM 2726 C CA . GLN B 1 178 ? -13.867 -19.391 -4.711 1 98.19 178 GLN B CA 1
ATOM 2727 C C . GLN B 1 178 ? -14.422 -20.781 -4.391 1 98.19 178 GLN B C 1
ATOM 2729 O O . GLN B 1 178 ? -14.711 -21.094 -3.234 1 98.19 178 GLN B O 1
ATOM 2734 N N . ALA B 1 179 ? -14.609 -21.562 -5.453 1 98 179 ALA B N 1
ATOM 2735 C CA . ALA B 1 179 ? -15.156 -22.906 -5.281 1 98 179 ALA B CA 1
ATOM 2736 C C . ALA B 1 179 ? -14.242 -23.766 -4.426 1 98 179 ALA B C 1
ATOM 2738 O O . ALA B 1 179 ? -14.695 -24.438 -3.496 1 98 179 ALA B O 1
ATOM 2739 N N . LYS B 1 180 ? -12.938 -23.719 -4.715 1 98.19 180 LYS B N 1
ATOM 2740 C CA . LYS B 1 180 ? -11.961 -24.562 -4.031 1 98.19 180 LYS B CA 1
ATOM 2741 C C . LYS B 1 180 ? -11.883 -24.219 -2.545 1 98.19 180 LYS B C 1
ATOM 2743 O O . LYS B 1 180 ? -11.781 -25.109 -1.702 1 98.19 180 LYS B O 1
ATOM 2748 N N . PHE B 1 181 ? -11.93 -22.969 -2.217 1 97.31 181 PHE B N 1
ATOM 2749 C CA . PHE B 1 181 ? -11.633 -22.547 -0.854 1 97.31 181 PHE B CA 1
ATOM 2750 C C . PHE B 1 181 ? -12.898 -22.125 -0.128 1 97.31 181 PHE B C 1
ATOM 2752 O O . PHE B 1 181 ? -12.844 -21.625 0.999 1 97.31 181 PHE B O 1
ATOM 2759 N N . HIS B 1 182 ? -14.062 -22.25 -0.721 1 95.06 182 HIS B N 1
ATOM 2760 C CA . HIS B 1 182 ? -15.359 -21.938 -0.142 1 95.06 182 HIS B CA 1
ATOM 2761 C C . HIS B 1 182 ? -15.406 -20.516 0.4 1 95.06 182 HIS B C 1
ATOM 2763 O O . HIS B 1 182 ? -15.766 -20.297 1.562 1 95.06 182 HIS B O 1
ATOM 2769 N N . LEU B 1 183 ? -15.086 -19.703 -0.522 1 93.62 183 LEU B N 1
ATOM 2770 C CA . LEU B 1 183 ? -15.07 -18.297 -0.168 1 93.62 183 LEU B CA 1
ATOM 2771 C C . LEU B 1 183 ? -16.453 -17.672 -0.332 1 93.62 183 LEU B C 1
ATOM 2773 O O . LEU B 1 183 ? -17.219 -18.078 -1.202 1 93.62 183 LEU B O 1
#

Radius of gyration: 21.17 Å; Cα contacts (8 Å, |Δi|>4): 715; chains: 2; bounding box: 46×56×50 Å

Nearest PDB structures (foldseek):
  1grq-assembly1_A  TM=8.846E-01  e=7.751E-16  Streptomyces venezuelae
  3t61-assembly1_B  TM=7.472E-01  e=5.010E-07  Sinorhizobium meliloti 1021
  1knq-assembly1_A  TM=6.944E-01  e=5.428E-06  Escherichia coli
  5x6l-assembly2_B  TM=6.178E-01  e=1.521E-05  Notothenia coriiceps
  2c95-assembly1_A  TM=5.962E-01  e=7.136E-05  Homo sapiens